Protein AF-A0A959V8U8-F1 (afdb_monomer)

Nearest PDB structures (foldseek):
  3ig4-assembly1_A  TM=9.422E-01  e=1.090E-16  Bacillus anthracis
  4pv4-assembly1_B  TM=8.782E-01  e=1.931E-17  Yersinia pestis
  2v3z-assembly1_A  TM=8.960E-01  e=4.882E-17  Escherichia coli
  2bwv-assembly1_A  TM=8.963E-01  e=1.681E-16  Escherichia coli
  2bh3-assembly1_A  TM=8.959E-01  e=6.157E-16  Escherichia coli

Sequence (231 aa):
KFSQEEARELSGIANVQWTSAYEATLKRLVPQAAMLYLNSNEHLRQSNEVETRTDRMNAAVRRQFPLHEVRRSAPIMHRVRSRKTAEEVEQMRRAIAITGKAFERVCRFLKPGVMEYAVEAEITHEFIRNGSRGHAYTPIIASGFSACVLHYIDNDQACKDGDVILMDFGCEYGGYASDMTRCLPVNGRFTDRQRAVYNAVLRVKNEATKLLRPGTMLADYHKEVGKLMES

Solvent-accessible surface area (backbone atoms only — not comparable to full-atom values): 13231 Å² total; per-residue (Å²): 132,80,53,61,64,56,46,27,71,76,70,69,45,87,87,65,77,62,77,88,48,47,66,65,47,46,69,64,49,52,84,77,46,87,58,44,72,46,71,61,93,81,58,93,85,68,79,78,92,62,85,47,74,56,52,54,50,53,52,51,51,46,71,75,45,70,87,54,52,76,46,73,36,42,69,56,50,52,58,56,68,68,60,71,54,75,69,55,49,50,39,31,50,49,11,41,52,42,38,48,54,18,50,58,49,42,70,73,68,61,38,55,73,41,41,26,48,58,52,49,48,53,35,49,50,38,23,46,78,70,70,27,85,29,65,57,54,88,51,27,38,18,44,44,75,45,50,77,43,92,85,40,64,79,30,77,51,66,28,43,72,83,22,45,29,37,34,38,47,21,21,22,21,98,90,27,60,24,80,46,75,53,76,46,36,28,64,76,61,70,50,75,69,54,44,52,53,50,49,55,52,50,49,40,54,56,56,47,57,73,60,74,47,95,89,61,50,70,72,58,52,52,54,54,45,53,55,50,72,77,107

Foldseek 3Di:
DDDQVRVCVVVVDPDDDDPVCVVVVCVVVVVVDQAEEAEDPPDPPDDDPDDDPSNVVVVVSCVVCVPHHYHYCVVVVCVVVVDDDPVRVVQQVLQVVLQVVLVVQLVVVFAFFDFQVVSVVSSQVSCVVSPFPGWPDQKAWAKAPRVVPPPHRPSGDTRHQQIKIWIWTTTQGPNDTDIDIDIAHSHRDHDPVRVVVVVLVVQLVVVLVVQPDPPRDPVVSVVVSVVSNVD

Structure (mmCIF, N/CA/C/O backbone):
data_AF-A0A959V8U8-F1
#
_entry.id   AF-A0A9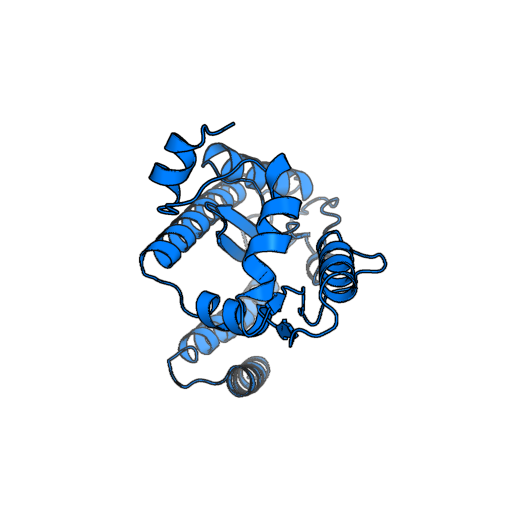59V8U8-F1
#
loop_
_atom_site.group_PDB
_atom_site.id
_atom_site.type_symbol
_atom_site.label_atom_id
_atom_site.label_alt_id
_atom_site.label_comp_id
_atom_site.label_asym_id
_atom_site.label_entity_id
_atom_site.label_seq_id
_atom_site.pdbx_PDB_ins_code
_atom_site.Cartn_x
_atom_site.Cartn_y
_atom_site.Cartn_z
_atom_site.occupancy
_atom_site.B_iso_or_equiv
_atom_site.auth_seq_id
_atom_site.auth_comp_id
_atom_site.auth_asym_id
_atom_site.auth_atom_id
_atom_site.pdbx_PDB_model_num
ATOM 1 N N . LYS A 1 1 ? 27.067 -1.157 -6.476 1.00 73.94 1 LYS A N 1
ATOM 2 C CA . LYS A 1 1 ? 26.578 -1.158 -7.879 1.00 73.94 1 LYS A CA 1
ATOM 3 C C . LYS A 1 1 ? 26.899 -2.526 -8.441 1.00 73.94 1 LYS A C 1
ATOM 5 O O . LYS A 1 1 ? 28.018 -2.951 -8.207 1.00 73.94 1 LYS A O 1
ATOM 10 N N . PHE A 1 2 ? 25.957 -3.170 -9.126 1.00 90.06 2 PHE A N 1
ATOM 11 C CA . PHE A 1 2 ? 26.227 -4.456 -9.764 1.00 90.06 2 PHE A CA 1
ATOM 12 C C . PHE A 1 2 ? 27.209 -4.303 -10.932 1.00 90.06 2 PHE A C 1
ATOM 14 O O . PHE A 1 2 ? 27.172 -3.291 -11.644 1.00 90.06 2 PHE A O 1
ATOM 21 N N . SER A 1 3 ? 28.059 -5.304 -11.132 1.00 95.62 3 SER A N 1
ATOM 22 C CA . SER A 1 3 ? 28.767 -5.537 -12.387 1.00 95.62 3 SER A CA 1
ATOM 23 C C . SER A 1 3 ? 27.781 -6.006 -13.471 1.00 95.62 3 SER A C 1
ATOM 25 O O . SER A 1 3 ? 26.630 -6.351 -13.192 1.00 95.62 3 SER A O 1
ATOM 27 N N . GLN A 1 4 ? 28.208 -6.013 -14.738 1.00 96.19 4 GLN A N 1
ATOM 28 C CA . GLN A 1 4 ? 27.368 -6.562 -15.810 1.00 96.19 4 GLN A CA 1
ATOM 29 C C . GLN A 1 4 ? 27.119 -8.063 -15.629 1.00 96.19 4 GLN A C 1
ATOM 31 O O . GLN A 1 4 ? 26.047 -8.536 -15.984 1.00 96.19 4 GLN A O 1
ATOM 36 N N . GLU A 1 5 ? 28.093 -8.799 -15.094 1.00 96.69 5 GLU A N 1
ATOM 37 C CA . GLU A 1 5 ? 27.984 -10.236 -14.843 1.00 96.69 5 GLU A CA 1
ATOM 38 C C . GLU A 1 5 ? 26.983 -10.527 -13.723 1.00 96.69 5 GLU A C 1
ATOM 40 O O . GLU A 1 5 ? 26.022 -11.255 -13.954 1.00 96.69 5 GLU A O 1
ATOM 45 N N . GLU A 1 6 ? 27.108 -9.836 -12.586 1.00 97.25 6 GLU A N 1
ATOM 46 C CA . GLU A 1 6 ? 26.164 -9.944 -11.466 1.00 97.25 6 GLU A CA 1
ATOM 47 C C . GLU A 1 6 ? 24.732 -9.597 -11.904 1.00 97.25 6 GLU A C 1
ATOM 49 O O . GLU A 1 6 ? 23.770 -10.261 -11.527 1.00 97.25 6 GLU A O 1
ATOM 54 N N . ALA A 1 7 ? 24.571 -8.566 -12.742 1.00 96.31 7 ALA A N 1
ATOM 55 C CA . ALA A 1 7 ? 23.265 -8.188 -13.268 1.00 96.31 7 ALA A CA 1
ATOM 56 C C . ALA A 1 7 ? 22.669 -9.255 -14.204 1.00 96.31 7 ALA A C 1
ATOM 58 O O . ALA A 1 7 ? 21.456 -9.473 -14.163 1.00 96.31 7 ALA A O 1
ATOM 59 N N . ARG A 1 8 ? 23.484 -9.918 -15.041 1.00 96.81 8 ARG A N 1
ATOM 60 C CA . ARG A 1 8 ? 23.027 -11.028 -15.900 1.00 96.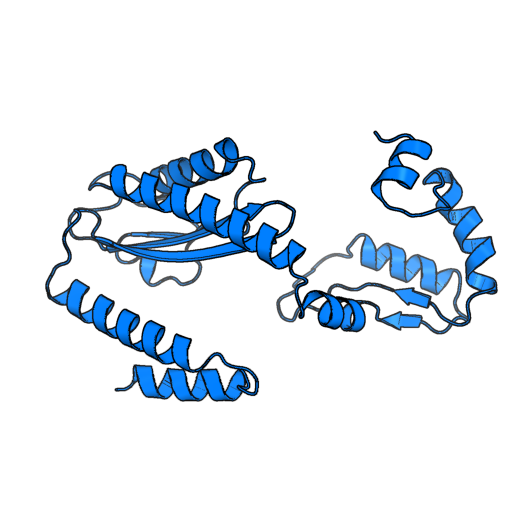81 8 ARG A CA 1
ATOM 61 C C . ARG A 1 8 ? 22.585 -12.217 -15.058 1.00 96.81 8 ARG A C 1
ATOM 63 O O . ARG A 1 8 ? 21.494 -12.729 -15.287 1.00 96.81 8 ARG A O 1
ATOM 70 N N . GLU A 1 9 ? 23.405 -12.611 -14.088 1.00 97.19 9 GLU A N 1
ATOM 71 C CA . GLU A 1 9 ? 23.129 -13.743 -13.201 1.00 97.19 9 GLU A CA 1
ATOM 72 C C . GLU A 1 9 ? 21.844 -13.517 -12.396 1.00 97.19 9 GLU A C 1
ATOM 74 O O . GLU A 1 9 ? 20.953 -14.363 -12.402 1.00 97.19 9 GLU A O 1
ATOM 79 N N . LEU A 1 10 ? 21.695 -12.339 -11.782 1.00 96.19 10 LEU A N 1
ATOM 80 C CA . LEU A 1 10 ? 20.548 -12.033 -10.928 1.00 96.19 10 LEU A CA 1
ATOM 81 C C . LEU A 1 10 ? 19.232 -11.876 -11.705 1.00 96.19 10 LEU A C 1
ATOM 83 O O . LEU A 1 10 ? 18.175 -12.264 -11.213 1.00 96.19 10 LEU A O 1
ATOM 87 N N . SER A 1 11 ? 19.267 -11.250 -12.886 1.00 96.31 11 SER A N 1
ATOM 88 C CA . SER A 1 11 ? 18.047 -10.929 -13.647 1.00 96.31 11 SER A CA 1
ATOM 89 C C . SER A 1 11 ? 17.654 -11.983 -14.681 1.00 96.31 11 SER A C 1
ATOM 91 O O . SER A 1 11 ? 16.524 -11.959 -15.168 1.00 96.31 11 SER A O 1
ATOM 93 N N . GLY A 1 12 ? 18.587 -12.851 -15.081 1.00 97.31 12 GLY A N 1
ATOM 94 C CA . GLY A 1 12 ? 18.432 -13.742 -16.232 1.00 97.31 12 GLY A CA 1
ATOM 95 C C . GLY A 1 12 ? 18.467 -13.033 -17.595 1.00 97.31 12 GLY A C 1
ATOM 96 O O . GLY A 1 12 ? 18.245 -13.669 -18.625 1.00 97.31 12 GLY A O 1
ATOM 97 N N . ILE A 1 13 ? 18.736 -11.721 -17.649 1.00 97.38 13 ILE A N 1
ATOM 98 C CA . ILE A 1 13 ? 18.815 -10.957 -18.902 1.00 97.38 13 ILE A CA 1
ATOM 99 C C . ILE A 1 13 ? 20.196 -11.161 -19.532 1.00 97.38 13 ILE A C 1
ATOM 101 O O . ILE A 1 13 ? 21.199 -10.730 -18.977 1.00 97.38 13 ILE A O 1
ATOM 105 N N . ALA A 1 14 ? 20.260 -11.741 -20.734 1.00 96.31 14 ALA A N 1
ATOM 106 C CA . ALA A 1 14 ? 21.532 -12.045 -21.403 1.00 96.31 14 ALA A CA 1
ATOM 107 C C . ALA A 1 14 ? 22.339 -10.793 -21.811 1.00 96.31 14 ALA A C 1
ATOM 109 O O . ALA A 1 14 ? 23.560 -10.728 -21.643 1.00 96.31 14 ALA A O 1
ATOM 110 N N . ASN A 1 15 ? 21.666 -9.774 -22.354 1.00 94.94 15 ASN A N 1
ATOM 111 C CA . ASN A 1 15 ? 22.314 -8.568 -22.870 1.00 94.94 15 ASN A CA 1
ATOM 112 C C . ASN A 1 15 ? 22.196 -7.400 -21.881 1.00 94.94 15 ASN A C 1
ATOM 114 O O . ASN A 1 15 ? 21.229 -6.642 -21.914 1.00 94.94 15 ASN A O 1
ATOM 118 N N . VAL A 1 16 ? 23.206 -7.249 -21.022 1.00 96.19 16 VAL A N 1
ATOM 119 C CA . VAL A 1 16 ? 23.342 -6.126 -20.084 1.00 96.19 16 VAL A CA 1
ATOM 120 C C . VAL A 1 16 ? 24.408 -5.158 -20.592 1.00 96.19 16 VAL A C 1
ATOM 122 O O . VAL A 1 16 ? 25.547 -5.558 -20.836 1.00 96.19 16 VAL A O 1
ATOM 125 N N . GLN A 1 17 ? 24.040 -3.882 -20.728 1.00 95.19 17 GLN A N 1
ATOM 126 C CA . GLN A 1 17 ? 24.908 -2.795 -21.189 1.00 95.19 17 GLN A CA 1
ATOM 127 C C . GLN A 1 17 ? 24.847 -1.603 -20.231 1.00 95.19 17 GLN A C 1
ATOM 129 O O . GLN A 1 17 ? 23.893 -1.441 -19.471 1.00 95.19 17 GLN A O 1
ATOM 134 N N . TRP A 1 18 ? 25.870 -0.751 -20.276 1.00 95.69 18 TRP A N 1
ATOM 135 C CA . TRP A 1 18 ? 25.892 0.484 -19.494 1.00 95.69 18 TRP A CA 1
ATOM 136 C C . TRP A 1 18 ? 24.872 1.498 -20.014 1.00 95.69 18 TRP A C 1
ATOM 138 O O . TRP A 1 18 ? 24.599 1.572 -21.211 1.00 95.69 18 TRP A O 1
ATOM 148 N N . THR A 1 19 ? 24.355 2.343 -19.120 1.00 94.31 19 THR A N 1
ATOM 149 C CA . THR A 1 19 ? 23.375 3.384 -19.471 1.00 94.31 19 THR A CA 1
ATOM 150 C C . THR A 1 19 ? 23.919 4.415 -20.461 1.00 94.31 19 THR A C 1
ATOM 152 O O . THR A 1 19 ? 23.141 4.992 -21.213 1.00 94.31 19 THR A O 1
ATOM 155 N N . SER A 1 20 ? 25.240 4.605 -20.535 1.00 96.50 20 SER A N 1
ATOM 156 C CA . SER A 1 20 ? 25.890 5.438 -21.557 1.00 96.50 20 SER A CA 1
ATOM 157 C C . SER A 1 20 ? 25.663 4.930 -22.987 1.00 96.50 20 SER A C 1
ATOM 159 O O . SER A 1 20 ? 25.675 5.723 -23.924 1.00 96.50 20 SER A O 1
ATOM 161 N N . ALA A 1 21 ? 25.401 3.631 -23.168 1.00 96.12 21 ALA A N 1
ATOM 162 C CA . ALA A 1 21 ? 25.113 3.025 -24.467 1.00 96.12 21 ALA A CA 1
ATOM 163 C C . ALA A 1 21 ? 23.621 3.078 -24.851 1.00 96.12 21 ALA A C 1
ATOM 165 O O . ALA A 1 21 ? 23.255 2.580 -25.920 1.00 96.12 21 ALA A O 1
ATOM 166 N N . TYR A 1 22 ? 22.756 3.652 -24.002 1.00 94.06 22 TYR A N 1
ATOM 167 C CA . TYR A 1 22 ? 21.299 3.644 -24.179 1.00 94.06 22 TYR A CA 1
ATOM 168 C C . TYR A 1 22 ? 20.868 4.207 -25.541 1.00 94.06 22 TYR A C 1
ATOM 170 O O . TYR A 1 22 ? 20.212 3.509 -26.310 1.00 94.06 22 TYR A O 1
ATOM 178 N N . GLU A 1 23 ? 21.309 5.421 -25.880 1.00 94.44 23 GLU A N 1
ATOM 179 C CA . GLU A 1 23 ? 20.936 6.104 -27.128 1.00 94.44 23 GLU A CA 1
ATOM 180 C C . GLU A 1 23 ? 21.403 5.352 -28.381 1.00 94.44 23 GLU A C 1
ATOM 182 O O . GLU A 1 23 ? 20.640 5.157 -29.329 1.00 94.44 23 GLU A O 1
ATOM 187 N N . ALA A 1 24 ? 22.659 4.892 -28.386 1.00 95.81 24 ALA A N 1
ATOM 188 C CA . ALA A 1 24 ? 23.221 4.135 -29.504 1.00 95.81 24 ALA A CA 1
ATOM 189 C C . ALA A 1 24 ? 22.493 2.796 -29.697 1.00 95.81 24 ALA A C 1
ATOM 191 O O . ALA A 1 24 ? 22.206 2.387 -30.823 1.00 95.81 24 ALA A O 1
ATOM 192 N N . THR A 1 25 ? 22.142 2.133 -28.593 1.00 95.38 25 THR A N 1
ATOM 193 C CA . THR A 1 25 ? 21.386 0.880 -28.616 1.00 95.38 25 THR A CA 1
ATOM 194 C C . THR A 1 25 ? 19.970 1.090 -29.131 1.00 95.38 25 THR A C 1
ATOM 196 O O . THR A 1 25 ? 19.529 0.338 -29.997 1.00 95.38 25 THR A O 1
ATOM 199 N N . LEU A 1 26 ? 19.275 2.129 -28.662 1.00 94.31 26 LEU A N 1
ATOM 200 C CA . LEU A 1 26 ? 17.915 2.432 -29.093 1.00 94.31 26 LEU A CA 1
ATOM 201 C C . LEU A 1 26 ? 17.865 2.732 -30.600 1.00 94.31 26 LEU A C 1
ATOM 203 O O . LEU A 1 26 ? 17.070 2.125 -31.312 1.00 94.31 26 LEU A O 1
ATOM 207 N N . LYS A 1 27 ? 18.782 3.568 -31.113 1.00 95.25 27 LYS A N 1
ATOM 208 C CA . LYS A 1 27 ? 18.905 3.868 -32.555 1.00 95.25 27 LYS A CA 1
ATOM 209 C C . LYS A 1 27 ? 19.173 2.633 -33.414 1.00 95.25 27 LYS A C 1
ATOM 211 O O . LYS A 1 27 ? 18.733 2.589 -34.557 1.00 95.25 27 LYS A O 1
ATOM 216 N N . ARG A 1 28 ? 19.887 1.641 -32.878 1.00 95.31 28 ARG A N 1
ATOM 217 C CA . ARG A 1 28 ? 20.171 0.382 -33.575 1.00 95.31 28 ARG A CA 1
ATOM 218 C C . ARG A 1 28 ? 18.979 -0.574 -33.559 1.00 95.31 28 ARG A C 1
ATOM 220 O O . ARG A 1 28 ? 18.738 -1.238 -34.561 1.00 95.31 28 ARG A O 1
ATOM 227 N N . LEU A 1 29 ? 18.274 -0.686 -32.433 1.00 95.31 29 LEU A N 1
ATOM 228 C CA . LEU A 1 29 ? 17.220 -1.688 -32.241 1.00 95.31 29 LEU A CA 1
ATOM 229 C C . LEU A 1 29 ? 15.849 -1.233 -32.743 1.00 95.31 29 LEU A C 1
ATOM 231 O O . LEU A 1 29 ? 15.143 -2.036 -33.343 1.00 95.31 29 LEU A O 1
ATOM 235 N N . VAL A 1 30 ? 15.471 0.029 -32.519 1.00 96.44 30 VAL A N 1
ATOM 236 C CA . VAL A 1 30 ? 14.122 0.516 -32.847 1.00 96.44 30 VAL A CA 1
ATOM 237 C C . VAL A 1 30 ? 13.765 0.336 -34.325 1.00 96.44 30 VAL A C 1
ATOM 239 O O . VAL A 1 30 ? 12.697 -0.213 -34.559 1.00 96.44 30 VAL A O 1
ATOM 242 N N . PRO A 1 31 ? 14.628 0.654 -35.315 1.00 95.69 31 PRO A N 1
ATOM 243 C CA . PRO A 1 31 ? 14.292 0.460 -36.731 1.00 95.69 31 PRO A CA 1
ATOM 244 C C . PRO A 1 31 ? 13.996 -0.992 -37.138 1.00 95.69 31 PRO A C 1
ATOM 246 O O . PRO A 1 31 ? 13.453 -1.226 -38.212 1.00 95.69 31 PRO A O 1
ATOM 249 N N . GLN A 1 32 ? 14.388 -1.967 -36.313 1.00 95.81 32 GLN A N 1
ATOM 250 C CA . GLN A 1 32 ? 14.131 -3.393 -36.536 1.00 95.81 32 GLN A CA 1
ATOM 251 C C . GLN A 1 32 ? 12.835 -3.862 -35.854 1.00 95.81 32 GLN A C 1
ATOM 253 O O . GLN A 1 32 ? 12.402 -4.994 -36.061 1.00 95.81 32 GLN A O 1
ATOM 258 N N . ALA A 1 33 ? 12.225 -3.025 -35.012 1.00 96.31 33 ALA A N 1
ATOM 259 C CA . ALA A 1 33 ? 11.004 -3.338 -34.290 1.00 96.31 33 ALA A CA 1
ATOM 260 C C . ALA A 1 33 ? 9.774 -2.895 -35.091 1.00 96.31 33 ALA A C 1
ATOM 262 O O . ALA A 1 33 ? 9.706 -1.774 -35.581 1.00 96.31 33 ALA A O 1
ATOM 263 N N . ALA A 1 34 ? 8.750 -3.747 -35.158 1.00 96.00 34 ALA A N 1
ATOM 264 C CA . ALA A 1 34 ? 7.494 -3.397 -35.826 1.00 96.00 34 ALA A CA 1
ATOM 265 C C . ALA A 1 34 ? 6.701 -2.301 -35.085 1.00 96.00 34 ALA A C 1
ATOM 267 O O . ALA A 1 34 ? 5.966 -1.535 -35.700 1.00 96.00 3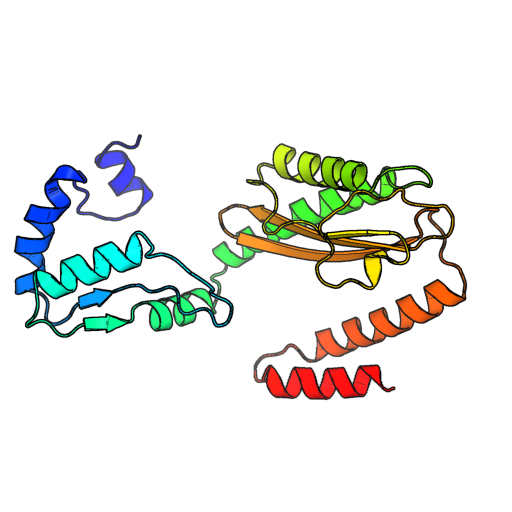4 ALA A O 1
ATOM 268 N N . MET A 1 35 ? 6.822 -2.243 -33.756 1.00 96.88 35 MET A N 1
ATOM 269 C CA . MET A 1 35 ? 6.097 -1.303 -32.898 1.00 96.88 35 MET A CA 1
ATOM 270 C C . MET A 1 35 ? 6.821 -1.092 -31.569 1.00 96.88 35 MET A C 1
ATOM 272 O O . MET A 1 35 ? 7.627 -1.923 -31.143 1.00 96.88 35 MET A O 1
ATOM 276 N N . LEU A 1 36 ? 6.488 0.002 -30.889 1.00 97.31 36 LEU A N 1
ATOM 277 C CA . LEU A 1 36 ? 7.047 0.379 -29.594 1.00 97.31 36 LEU A CA 1
ATOM 278 C C . LEU A 1 36 ? 5.979 0.314 -28.507 1.00 97.31 36 LEU A C 1
ATOM 280 O O . LEU A 1 36 ? 4.890 0.856 -28.667 1.00 97.31 36 LEU A O 1
ATOM 284 N N . TYR A 1 37 ? 6.306 -0.292 -27.369 1.00 97.19 37 TYR A N 1
ATOM 285 C CA . TYR A 1 37 ? 5.447 -0.292 -26.188 1.00 97.19 37 TYR A CA 1
ATOM 286 C C . TYR A 1 37 ? 5.995 0.682 -25.152 1.00 97.19 37 TYR A C 1
ATOM 288 O O . TYR A 1 37 ? 7.061 0.454 -24.583 1.00 97.19 37 TYR A O 1
ATOM 296 N N . LEU A 1 38 ? 5.260 1.763 -24.900 1.00 96.56 38 LEU A N 1
ATOM 297 C CA . LEU A 1 38 ? 5.634 2.779 -23.921 1.00 96.56 38 LEU A CA 1
ATOM 298 C C . LEU A 1 38 ? 4.755 2.674 -22.675 1.00 96.56 38 LEU A C 1
ATOM 300 O O . LEU A 1 38 ? 3.556 2.392 -22.761 1.00 96.56 38 LEU A O 1
ATOM 304 N N . ASN A 1 39 ? 5.376 2.881 -21.515 1.00 94.62 39 ASN A N 1
ATOM 305 C CA . ASN A 1 39 ? 4.686 2.867 -20.232 1.00 94.62 39 ASN A CA 1
ATOM 306 C C . ASN A 1 39 ? 4.112 4.244 -19.908 1.00 94.62 39 ASN A C 1
ATOM 308 O O . ASN A 1 39 ? 4.726 5.265 -20.205 1.00 94.62 39 ASN A O 1
ATOM 312 N N . SER A 1 40 ? 2.982 4.253 -19.222 1.00 90.62 40 SER A N 1
ATOM 313 C CA . SER A 1 40 ? 2.323 5.436 -18.675 1.00 90.62 40 SER A CA 1
ATOM 314 C C . SER A 1 40 ? 1.725 5.048 -17.331 1.00 90.62 40 SER A C 1
ATOM 316 O O . SER A 1 40 ? 1.302 3.907 -17.144 1.00 90.62 40 SER A O 1
ATOM 318 N N . ASN A 1 41 ? 1.700 5.980 -16.380 1.00 88.81 41 ASN A N 1
ATOM 319 C CA . ASN A 1 41 ? 0.793 5.820 -15.254 1.00 88.81 41 ASN A CA 1
ATOM 320 C C . ASN A 1 41 ? -0.616 6.144 -15.780 1.00 88.81 41 ASN A C 1
ATOM 322 O O . ASN A 1 41 ? -0.814 7.146 -16.463 1.00 88.81 41 ASN A O 1
ATOM 326 N N . GLU A 1 42 ? -1.549 5.220 -15.578 1.00 89.50 42 GLU A N 1
ATOM 327 C CA . GLU A 1 42 ? -2.926 5.294 -16.091 1.00 89.50 42 GLU A CA 1
ATOM 328 C C . GLU A 1 42 ? -3.933 5.060 -14.960 1.00 89.50 42 GLU A C 1
ATOM 330 O O . GLU A 1 42 ? -5.069 4.638 -15.179 1.00 89.50 42 GLU A O 1
ATOM 335 N N . HIS A 1 43 ? -3.492 5.269 -13.719 1.00 88.00 43 HIS A N 1
ATOM 336 C CA . HIS A 1 43 ? -4.331 5.103 -12.548 1.00 88.00 43 HIS A CA 1
ATOM 337 C C . HIS A 1 43 ? -5.357 6.242 -12.461 1.00 88.00 43 HIS A C 1
ATOM 339 O O . HIS A 1 43 ? -5.004 7.410 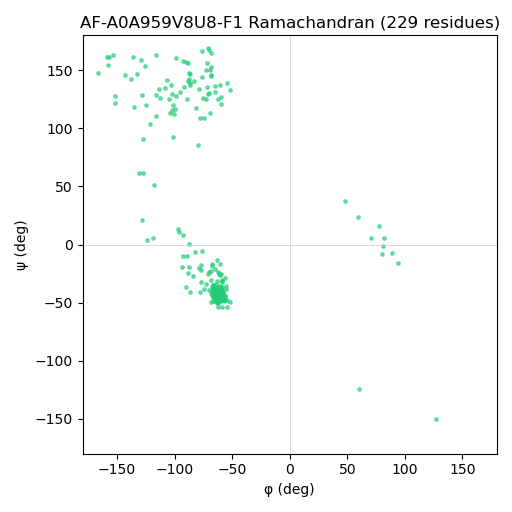-12.586 1.00 88.00 43 HIS A O 1
ATOM 345 N N . LEU A 1 44 ? -6.623 5.920 -12.170 1.00 86.56 44 LEU A N 1
ATOM 346 C CA . LEU A 1 44 ? -7.732 6.893 -12.156 1.00 86.56 44 LEU A CA 1
ATOM 347 C C . LEU A 1 44 ? -7.539 8.051 -11.164 1.00 86.56 44 LEU A C 1
ATOM 349 O O . LEU A 1 44 ? -8.108 9.119 -11.346 1.00 86.56 44 LEU A O 1
ATOM 353 N N . ARG A 1 45 ? -6.758 7.828 -10.102 1.00 85.75 45 ARG A N 1
ATOM 354 C CA . ARG A 1 45 ? -6.442 8.833 -9.069 1.00 85.75 45 ARG A CA 1
ATOM 355 C C . ARG A 1 45 ? -5.109 9.552 -9.291 1.00 85.75 45 ARG A C 1
ATOM 357 O O . ARG A 1 45 ? -4.605 10.188 -8.376 1.00 85.75 45 ARG A O 1
ATOM 364 N N . GLN A 1 46 ? -4.479 9.384 -10.447 1.00 83.81 46 GLN A N 1
ATOM 365 C CA . GLN A 1 46 ? -3.241 10.094 -10.743 1.00 83.81 46 GLN A CA 1
ATOM 366 C C . GLN A 1 46 ? -3.519 11.585 -10.960 1.00 83.81 46 GLN A C 1
ATOM 368 O O . GLN A 1 46 ? -4.352 11.948 -11.785 1.00 83.81 46 GLN A O 1
ATOM 373 N N . SER A 1 47 ? -2.747 12.436 -10.288 1.00 83.94 47 SER A N 1
ATOM 374 C CA . SER A 1 47 ? -2.813 13.897 -10.392 1.00 83.94 47 SER A CA 1
ATOM 375 C C . SER A 1 47 ? -1.411 14.481 -10.602 1.00 83.94 47 SER A C 1
ATOM 377 O O . SER A 1 47 ? -0.886 15.206 -9.761 1.00 83.94 47 SER A O 1
ATOM 379 N N . ASN A 1 48 ? -0.754 14.106 -11.703 1.00 84.00 48 ASN A N 1
ATOM 380 C CA . ASN A 1 48 ? 0.558 14.667 -12.028 1.00 84.00 48 ASN A CA 1
ATOM 381 C C . ASN A 1 48 ? 0.369 16.066 -12.625 1.00 84.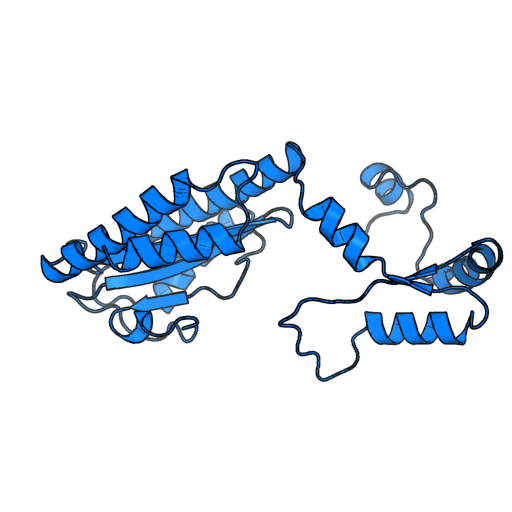00 48 ASN A C 1
ATOM 383 O O . ASN A 1 48 ? -0.085 16.188 -13.759 1.00 84.00 48 ASN A O 1
ATOM 387 N N . GLU A 1 49 ? 0.731 17.104 -11.876 1.00 88.06 49 GLU A N 1
ATOM 388 C CA . GLU A 1 49 ? 0.687 18.498 -12.347 1.00 88.06 49 GLU A CA 1
ATOM 389 C C . GLU A 1 49 ? 1.877 18.858 -13.249 1.00 88.06 49 GLU A C 1
ATOM 391 O O . GLU A 1 49 ? 1.817 19.807 -14.027 1.00 88.06 49 GLU A O 1
ATOM 396 N N . VAL A 1 50 ? 2.963 18.085 -13.161 1.00 92.75 50 VAL A N 1
ATOM 397 C CA . VAL A 1 50 ? 4.202 18.293 -13.916 1.00 92.75 50 VAL A CA 1
ATOM 398 C C . VAL A 1 50 ? 4.591 17.036 -14.685 1.00 92.75 50 VAL A C 1
ATOM 400 O O . VAL A 1 50 ? 4.273 15.915 -14.278 1.00 92.75 50 VAL A O 1
ATOM 403 N N . GLU A 1 51 ? 5.330 17.212 -15.782 1.00 92.69 51 GLU A N 1
ATOM 404 C CA . GLU A 1 51 ? 5.838 16.083 -16.561 1.00 92.69 51 GLU A CA 1
ATOM 405 C C . GLU A 1 51 ? 6.744 15.182 -15.713 1.00 92.69 51 GLU A C 1
ATOM 407 O O . GLU A 1 51 ? 7.755 15.607 -15.135 1.00 92.69 51 GLU A O 1
ATOM 412 N N . THR A 1 52 ? 6.438 13.889 -15.704 1.00 93.88 52 THR A N 1
ATOM 413 C CA . THR A 1 52 ? 7.301 12.886 -15.088 1.00 93.88 52 THR A CA 1
ATOM 414 C C . THR A 1 52 ? 8.509 12.587 -15.977 1.00 93.88 52 THR A C 1
ATOM 416 O O . THR A 1 52 ? 8.562 12.907 -17.168 1.00 93.88 52 THR A O 1
ATOM 419 N N . ARG A 1 53 ? 9.509 11.897 -15.415 1.00 93.88 53 ARG A N 1
ATOM 420 C CA . ARG A 1 53 ? 10.617 11.345 -16.213 1.00 93.88 53 ARG A CA 1
ATOM 421 C C . ARG A 1 53 ? 10.106 10.445 -17.346 1.00 93.88 53 ARG A C 1
ATOM 423 O O . ARG A 1 53 ? 10.681 10.465 -18.431 1.00 93.88 53 ARG A O 1
ATOM 430 N N . THR A 1 54 ? 9.058 9.663 -17.089 1.00 94.56 54 THR A N 1
ATOM 431 C CA . THR A 1 54 ? 8.454 8.766 -18.080 1.00 94.56 54 THR A CA 1
ATOM 432 C C . THR A 1 54 ? 7.794 9.553 -19.206 1.00 94.56 54 THR A C 1
ATOM 434 O O . THR A 1 54 ? 7.983 9.196 -20.364 1.00 94.56 54 THR A O 1
ATOM 437 N N . ASP A 1 55 ? 7.112 10.657 -18.895 1.00 94.50 55 ASP A N 1
ATOM 438 C CA . ASP A 1 55 ? 6.477 11.510 -19.908 1.00 94.50 55 ASP A CA 1
ATOM 439 C C . ASP A 1 55 ? 7.523 12.116 -20.848 1.00 94.50 55 ASP A C 1
ATOM 441 O O . ASP A 1 55 ? 7.428 11.960 -22.067 1.00 94.50 55 ASP A O 1
ATOM 445 N N . ARG A 1 56 ? 8.601 12.682 -20.286 1.00 95.75 56 ARG A N 1
ATOM 446 C CA . ARG A 1 56 ? 9.725 13.213 -21.076 1.00 95.75 56 ARG A CA 1
ATOM 447 C C . ARG A 1 56 ? 10.398 12.144 -21.934 1.00 95.75 56 ARG A C 1
ATOM 449 O O . ARG A 1 56 ? 10.720 12.397 -23.093 1.00 95.75 56 ARG A O 1
ATOM 456 N N . MET A 1 57 ? 10.602 10.946 -21.383 1.00 94.88 57 MET A N 1
ATOM 457 C CA . MET A 1 57 ? 11.174 9.818 -22.123 1.00 94.88 57 MET A CA 1
ATOM 458 C C . MET A 1 57 ? 10.260 9.397 -23.279 1.00 94.88 57 MET A C 1
ATOM 460 O O . MET A 1 57 ? 10.728 9.233 -24.403 1.00 94.88 57 MET A O 1
ATOM 464 N N . ASN A 1 58 ? 8.955 9.281 -23.035 1.00 96.06 58 ASN A N 1
ATOM 465 C CA . ASN A 1 58 ? 7.981 8.926 -24.062 1.00 96.06 58 ASN A CA 1
ATOM 466 C C . ASN A 1 58 ? 7.931 9.972 -25.182 1.00 96.06 58 ASN A C 1
ATOM 468 O O . ASN A 1 58 ? 7.902 9.608 -26.359 1.00 96.06 58 ASN A O 1
ATOM 472 N N . ALA A 1 59 ? 7.959 11.262 -24.833 1.00 96.12 59 ALA A N 1
ATOM 473 C CA . ALA A 1 59 ? 8.012 12.355 -25.798 1.00 96.12 59 ALA A CA 1
ATOM 474 C C . ALA A 1 59 ? 9.297 12.310 -26.643 1.00 96.12 59 ALA A C 1
ATOM 476 O O . ALA A 1 59 ? 9.238 12.439 -27.867 1.00 96.12 59 ALA A O 1
ATOM 477 N N . ALA A 1 60 ? 10.450 12.058 -26.014 1.00 95.69 60 ALA A N 1
ATOM 478 C CA . ALA A 1 60 ? 11.728 11.926 -26.709 1.00 95.69 60 ALA A CA 1
ATOM 479 C C . ALA A 1 60 ? 11.727 10.758 -27.710 1.00 95.69 60 ALA A C 1
ATOM 481 O O . ALA A 1 60 ? 12.093 10.957 -28.868 1.00 95.69 60 ALA A O 1
ATOM 482 N N . VAL A 1 61 ? 11.242 9.579 -27.300 1.00 96.06 61 VAL A N 1
ATOM 483 C CA . VAL A 1 61 ? 11.141 8.396 -28.172 1.00 96.06 61 VAL A CA 1
ATOM 484 C C . VAL A 1 61 ? 10.214 8.664 -29.359 1.00 96.06 61 VAL A C 1
ATOM 486 O O . VAL A 1 61 ? 10.584 8.384 -30.497 1.00 96.06 61 VAL A O 1
ATOM 489 N N . ARG A 1 62 ? 9.039 9.267 -29.128 1.00 96.06 62 ARG A N 1
ATOM 490 C CA . ARG A 1 62 ? 8.093 9.625 -30.203 1.00 96.06 62 ARG A CA 1
ATOM 491 C C . ARG A 1 62 ? 8.691 10.620 -31.195 1.00 96.06 62 ARG A C 1
ATOM 493 O O . ARG A 1 62 ? 8.500 10.466 -32.395 1.00 96.06 62 ARG A O 1
ATOM 500 N N . ARG A 1 63 ? 9.434 11.617 -30.707 1.00 96.69 63 ARG A N 1
ATOM 501 C CA . ARG A 1 63 ? 10.116 12.600 -31.560 1.00 96.69 63 ARG A CA 1
ATOM 502 C C . ARG A 1 63 ? 11.235 11.967 -32.387 1.00 96.69 63 ARG A C 1
ATOM 504 O O . ARG A 1 63 ? 11.443 12.363 -33.526 1.00 96.69 63 ARG A O 1
ATOM 511 N N . GLN A 1 64 ? 11.964 11.014 -31.812 1.00 95.94 64 GLN A N 1
ATOM 512 C CA . GLN A 1 64 ? 13.090 10.352 -32.470 1.00 95.94 64 GLN A CA 1
ATOM 513 C C . GLN A 1 64 ? 12.647 9.302 -33.497 1.00 95.94 64 GLN A C 1
ATOM 515 O O . GLN A 1 64 ? 13.325 9.118 -34.506 1.00 95.94 64 GLN A O 1
ATOM 520 N N . PHE A 1 65 ? 11.512 8.638 -33.265 1.00 96.38 65 PHE A N 1
ATOM 521 C CA . PHE A 1 65 ? 10.993 7.567 -34.119 1.00 96.38 65 PHE A CA 1
ATOM 522 C C . PHE A 1 65 ? 9.533 7.824 -34.532 1.00 96.38 65 PHE A C 1
ATOM 524 O O . PHE A 1 65 ? 8.655 7.015 -34.228 1.00 96.38 65 PHE A O 1
ATOM 531 N N . PRO A 1 66 ? 9.249 8.929 -35.247 1.00 96.12 66 PRO A N 1
ATOM 532 C CA . PRO A 1 66 ? 7.880 9.395 -35.490 1.00 96.12 66 PRO A CA 1
ATOM 533 C C . PRO A 1 66 ? 7.053 8.469 -36.393 1.00 96.12 66 PRO A C 1
ATOM 535 O O . PRO A 1 66 ? 5.831 8.555 -36.391 1.00 96.12 66 PRO A O 1
ATOM 538 N N . LEU A 1 67 ? 7.706 7.590 -37.162 1.00 96.00 67 LEU A N 1
ATOM 539 C CA . LEU A 1 67 ? 7.047 6.667 -38.094 1.00 96.00 67 LEU A CA 1
ATOM 540 C C . LEU A 1 67 ? 6.663 5.317 -37.466 1.00 96.00 67 LEU A C 1
ATOM 542 O O . LEU A 1 67 ? 5.980 4.531 -38.115 1.00 96.00 67 LEU A O 1
ATOM 546 N N . HIS A 1 68 ? 7.110 5.015 -36.242 1.00 97.00 68 HIS A N 1
ATOM 547 C CA . HIS A 1 68 ? 6.788 3.740 -35.596 1.00 97.00 68 HIS A CA 1
ATOM 548 C C . HIS A 1 68 ? 5.420 3.798 -34.916 1.00 97.00 68 HIS A C 1
ATOM 550 O O . HIS A 1 68 ? 5.076 4.781 -34.257 1.00 97.00 68 HIS A O 1
ATOM 556 N N . GLU A 1 69 ? 4.664 2.703 -35.003 1.00 97.12 69 GLU A N 1
ATOM 557 C CA . GLU A 1 69 ? 3.450 2.542 -34.208 1.00 97.12 69 GLU A CA 1
ATOM 558 C C . GLU A 1 69 ? 3.813 2.470 -32.716 1.00 97.12 69 GLU A C 1
ATOM 560 O O . GLU A 1 69 ? 4.690 1.704 -32.308 1.00 97.12 69 GLU A O 1
ATOM 565 N N . VAL A 1 70 ? 3.115 3.250 -31.886 1.00 97.00 70 VAL A N 1
ATOM 566 C CA . VAL A 1 70 ? 3.299 3.253 -30.430 1.00 97.00 70 VAL A CA 1
ATOM 567 C C . VAL A 1 70 ? 2.058 2.701 -29.738 1.00 97.00 70 VAL A C 1
ATOM 569 O O . VAL A 1 70 ? 0.956 3.221 -29.904 1.00 97.00 70 VAL A O 1
ATOM 572 N N . ARG A 1 71 ? 2.258 1.694 -28.887 1.00 96.88 71 ARG A N 1
ATOM 573 C CA . ARG A 1 71 ? 1.238 1.039 -28.064 1.00 96.88 71 ARG A CA 1
ATOM 574 C C . ARG A 1 71 ? 1.505 1.232 -26.572 1.00 96.88 71 ARG A C 1
ATOM 576 O O . ARG A 1 71 ? 2.605 1.588 -26.150 1.00 96.88 71 ARG A O 1
ATOM 583 N N . ARG A 1 72 ? 0.474 0.987 -25.764 1.00 96.19 72 ARG A N 1
ATOM 584 C CA . ARG A 1 72 ? 0.501 1.130 -24.299 1.00 96.19 72 ARG A CA 1
ATOM 585 C C . ARG A 1 72 ? 0.944 -0.173 -23.645 1.00 96.19 72 ARG A C 1
ATOM 587 O O . ARG A 1 72 ? 0.321 -1.210 -23.872 1.00 96.19 72 ARG A O 1
ATOM 594 N N . SER A 1 73 ? 1.979 -0.130 -22.809 1.00 96.50 73 SER A N 1
ATOM 595 C CA . SER A 1 73 ? 2.390 -1.301 -22.018 1.00 96.50 73 SER A CA 1
ATOM 596 C C . SER A 1 73 ? 1.594 -1.458 -20.719 1.00 96.50 73 SER A C 1
ATOM 598 O O . SER A 1 73 ? 1.413 -2.584 -20.255 1.00 96.50 73 SER A O 1
ATOM 600 N N . ALA A 1 74 ? 1.063 -0.370 -20.152 1.00 95.00 74 ALA A N 1
ATOM 601 C CA . ALA A 1 74 ? 0.385 -0.390 -18.855 1.00 95.00 74 ALA A CA 1
ATOM 602 C C . ALA A 1 74 ? -0.796 -1.385 -18.769 1.00 95.00 74 ALA A C 1
ATOM 604 O O . ALA A 1 74 ? -0.815 -2.165 -17.815 1.00 95.00 74 ALA A O 1
ATOM 605 N N . PRO A 1 75 ? -1.712 -1.500 -19.757 1.00 94.88 75 PRO A N 1
ATOM 606 C CA . PRO A 1 75 ? -2.785 -2.501 -19.706 1.00 94.88 75 PRO A CA 1
ATOM 607 C C . PRO A 1 75 ? -2.274 -3.949 -19.661 1.00 94.88 75 PRO A C 1
ATOM 609 O O . PRO A 1 75 ? -2.849 -4.794 -18.971 1.00 94.88 75 PRO A O 1
ATOM 612 N N . ILE A 1 76 ? -1.171 -4.237 -20.362 1.00 95.75 76 ILE A N 1
ATOM 613 C CA . ILE A 1 76 ? -0.523 -5.555 -20.342 1.00 95.75 76 ILE A CA 1
ATOM 614 C C . ILE A 1 76 ? 0.048 -5.812 -18.945 1.00 95.75 76 ILE A C 1
ATOM 616 O O . ILE A 1 76 ? -0.235 -6.848 -18.343 1.00 95.75 76 ILE A O 1
ATOM 620 N N . MET A 1 77 ? 0.783 -4.842 -18.396 1.00 95.25 77 MET A N 1
ATOM 621 C CA . MET A 1 77 ? 1.377 -4.945 -17.062 1.00 95.25 77 MET A CA 1
ATOM 622 C C . MET A 1 77 ? 0.321 -5.092 -15.962 1.00 95.25 77 MET A C 1
ATOM 624 O O . MET A 1 77 ? 0.495 -5.912 -15.064 1.00 95.25 77 MET A O 1
ATOM 628 N N . HIS A 1 78 ? -0.789 -4.352 -16.033 1.00 93.62 78 HIS A N 1
ATOM 629 C CA . HIS A 1 78 ? -1.905 -4.479 -15.093 1.00 93.62 78 HIS A CA 1
ATOM 630 C C . HIS A 1 78 ? -2.511 -5.882 -15.135 1.00 93.62 78 HIS A C 1
ATOM 632 O O . HIS A 1 78 ? -2.754 -6.480 -14.087 1.00 93.62 78 HIS A O 1
ATOM 638 N N . ARG A 1 79 ? -2.701 -6.444 -16.336 1.00 94.75 79 ARG A N 1
ATOM 639 C CA . ARG A 1 79 ? -3.223 -7.804 -16.495 1.00 94.75 79 ARG A CA 1
ATOM 640 C C . ARG A 1 79 ? -2.281 -8.842 -15.892 1.00 94.75 79 ARG A C 1
ATOM 642 O O . ARG A 1 79 ? -2.753 -9.685 -15.133 1.00 94.75 79 ARG A O 1
ATOM 649 N N . VAL A 1 80 ? -0.983 -8.770 -16.185 1.00 95.81 80 VAL A N 1
ATOM 650 C CA . VAL A 1 80 ? 0.008 -9.717 -15.643 1.00 95.81 80 VAL A CA 1
ATOM 651 C C . VAL A 1 80 ? 0.069 -9.613 -14.117 1.00 95.81 80 VAL A C 1
ATOM 653 O O . VAL A 1 80 ? -0.141 -10.610 -13.440 1.00 95.81 80 VAL A O 1
ATOM 656 N N . ARG A 1 81 ? 0.209 -8.401 -13.561 1.00 96.12 81 ARG A N 1
ATOM 657 C CA . ARG A 1 81 ? 0.284 -8.166 -12.103 1.00 96.12 81 ARG A CA 1
ATOM 658 C C . ARG A 1 81 ? -1.019 -8.457 -11.354 1.00 96.12 81 ARG A C 1
ATOM 660 O O . ARG A 1 81 ? -1.022 -8.546 -10.125 1.00 96.12 81 ARG A O 1
ATOM 667 N N . SER A 1 82 ? -2.158 -8.553 -12.044 1.00 95.31 82 SER A N 1
ATOM 668 C CA . SER A 1 82 ? -3.443 -8.851 -11.397 1.00 95.31 82 SER A CA 1
ATOM 669 C C . SER A 1 82 ? -3.481 -10.270 -10.821 1.00 95.31 82 SER A C 1
ATOM 671 O O . SER A 1 82 ? -4.030 -10.458 -9.733 1.00 95.31 82 SER A O 1
ATOM 673 N N . ARG A 1 83 ? -2.833 -11.234 -11.491 1.00 96.44 83 ARG A N 1
ATOM 674 C CA . ARG A 1 83 ? -2.746 -12.639 -11.078 1.00 96.44 83 ARG A CA 1
ATOM 675 C C . ARG A 1 83 ? -1.382 -12.904 -10.458 1.00 96.44 83 ARG A C 1
ATOM 677 O O . ARG A 1 83 ? -0.376 -12.798 -11.142 1.00 96.44 83 ARG A O 1
ATOM 684 N N . LYS A 1 84 ? -1.372 -13.240 -9.172 1.00 97.75 84 LYS A N 1
ATOM 685 C CA . LYS A 1 84 ? -0.141 -13.473 -8.416 1.00 97.75 84 LYS A CA 1
ATOM 686 C C . LYS A 1 84 ? 0.280 -14.927 -8.590 1.00 97.75 84 LYS A C 1
ATOM 688 O O . LYS A 1 84 ? -0.561 -15.825 -8.522 1.00 97.75 84 LYS A O 1
ATOM 693 N N . THR A 1 85 ? 1.567 -15.138 -8.800 1.00 98.12 85 THR A N 1
ATOM 694 C CA . THR A 1 85 ? 2.234 -16.437 -8.682 1.00 98.12 85 THR A CA 1
ATOM 695 C C . THR A 1 85 ? 2.322 -16.870 -7.215 1.00 98.12 85 THR A C 1
ATOM 697 O O . THR A 1 85 ? 2.031 -16.091 -6.301 1.00 98.12 85 THR A O 1
ATOM 700 N N . ALA A 1 86 ? 2.696 -18.126 -6.966 1.00 98.38 86 ALA A N 1
ATOM 701 C CA . ALA A 1 86 ? 2.795 -18.653 -5.605 1.00 98.38 86 ALA A CA 1
ATOM 702 C C . ALA A 1 86 ? 3.873 -17.919 -4.787 1.00 98.38 86 ALA A C 1
ATOM 704 O O . ALA A 1 86 ? 3.683 -17.640 -3.604 1.00 98.38 86 ALA A O 1
ATOM 705 N N . GLU A 1 87 ? 4.970 -17.550 -5.440 1.00 97.69 87 GLU A N 1
ATOM 706 C CA . GLU A 1 87 ? 6.100 -16.824 -4.878 1.00 97.69 87 GLU A CA 1
ATOM 707 C C . GLU A 1 87 ? 5.703 -15.398 -4.478 1.00 97.69 87 GLU A C 1
ATOM 709 O O . GLU A 1 87 ? 6.055 -14.938 -3.392 1.00 97.69 87 GLU A O 1
ATOM 714 N N . GLU A 1 88 ? 4.918 -14.709 -5.313 1.00 98.25 88 GLU A N 1
ATOM 715 C CA . GLU A 1 88 ? 4.383 -13.378 -4.997 1.00 98.25 88 GLU A CA 1
ATOM 716 C C . GLU A 1 88 ? 3.407 -13.431 -3.816 1.00 98.25 88 GLU A C 1
ATOM 718 O O . GLU A 1 88 ? 3.475 -12.593 -2.916 1.00 98.25 88 GLU A O 1
ATOM 723 N N . VAL A 1 89 ? 2.534 -14.446 -3.772 1.00 98.38 89 VAL A N 1
ATOM 724 C CA . VAL A 1 89 ? 1.641 -14.672 -2.624 1.00 98.38 89 VAL A CA 1
ATOM 725 C C . VAL A 1 89 ? 2.448 -14.889 -1.344 1.00 98.38 89 VAL A C 1
ATOM 727 O O . VAL A 1 89 ? 2.066 -14.382 -0.290 1.00 98.38 89 VAL A O 1
ATOM 730 N N . GLU A 1 90 ? 3.574 -15.594 -1.415 1.00 98.19 90 GLU A N 1
ATOM 731 C CA . GLU A 1 90 ? 4.440 -15.794 -0.255 1.00 98.19 90 GLU A CA 1
ATOM 732 C C . GLU A 1 90 ? 5.086 -14.485 0.224 1.00 98.19 90 GLU A C 1
ATOM 734 O O . GLU A 1 90 ? 5.121 -14.223 1.427 1.00 98.19 90 GLU A O 1
ATOM 739 N N . GLN A 1 91 ? 5.508 -13.599 -0.684 1.00 97.69 91 GLN A N 1
ATOM 740 C CA . GLN A 1 91 ? 5.974 -12.260 -0.290 1.00 97.69 91 GLN A CA 1
ATOM 741 C C . GLN A 1 91 ? 4.861 -11.434 0.368 1.00 97.69 91 GLN A C 1
ATOM 743 O O . GLN A 1 91 ? 5.096 -10.792 1.394 1.00 97.69 91 GLN A O 1
ATOM 748 N N . MET A 1 92 ? 3.632 -11.503 -0.152 1.00 98.56 92 MET A N 1
ATOM 749 C CA . MET A 1 92 ? 2.476 -10.853 0.475 1.00 98.56 92 MET A CA 1
ATOM 750 C C . MET A 1 92 ? 2.197 -11.412 1.878 1.00 98.56 92 MET A C 1
ATOM 752 O O . MET A 1 92 ? 1.934 -10.644 2.802 1.00 98.56 92 MET A O 1
ATOM 756 N N . ARG A 1 93 ? 2.301 -12.733 2.082 1.00 98.56 93 ARG A N 1
ATOM 757 C CA . ARG A 1 93 ? 2.159 -13.355 3.413 1.00 98.56 93 ARG A CA 1
ATOM 758 C C . ARG A 1 93 ? 3.221 -12.874 4.391 1.00 98.56 93 ARG A C 1
ATOM 760 O O . ARG A 1 93 ? 2.895 -12.626 5.550 1.00 98.56 93 ARG A O 1
ATOM 767 N N . ARG A 1 94 ? 4.463 -12.691 3.935 1.00 98.38 94 ARG A N 1
ATOM 768 C CA . ARG A 1 94 ? 5.532 -12.105 4.758 1.00 98.38 94 ARG A CA 1
ATOM 769 C C . ARG A 1 94 ? 5.200 -10.674 5.166 1.00 98.38 94 ARG A C 1
ATOM 771 O O . ARG A 1 94 ? 5.294 -10.368 6.351 1.00 98.38 94 ARG A O 1
ATOM 778 N N . ALA A 1 95 ? 4.741 -9.837 4.233 1.00 98.62 95 ALA A N 1
ATOM 779 C CA . ALA A 1 95 ? 4.290 -8.480 4.551 1.00 98.62 95 ALA A CA 1
ATOM 780 C C . ALA A 1 95 ? 3.154 -8.492 5.597 1.00 98.62 95 ALA A C 1
ATOM 782 O O . ALA A 1 95 ? 3.222 -7.793 6.605 1.00 98.62 95 ALA A O 1
ATOM 783 N N . ILE A 1 96 ? 2.153 -9.364 5.425 1.00 98.75 96 ILE A N 1
ATOM 784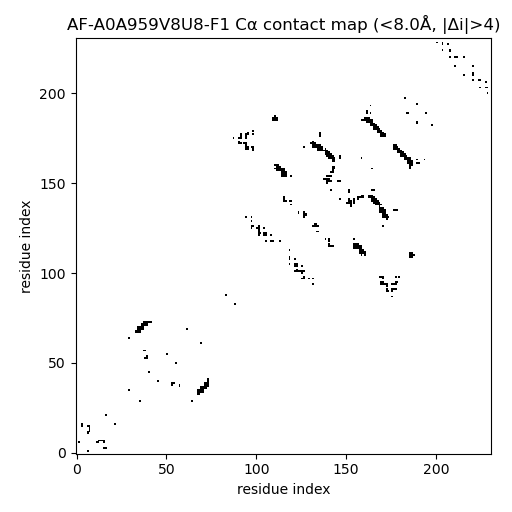 C CA . ILE A 1 96 ? 1.047 -9.532 6.384 1.00 98.75 96 ILE A CA 1
ATOM 785 C C . ILE A 1 96 ? 1.560 -9.966 7.765 1.00 98.75 96 ILE A C 1
ATOM 787 O O . ILE A 1 96 ? 1.109 -9.434 8.778 1.00 98.75 96 ILE A O 1
ATOM 791 N N . ALA A 1 97 ? 2.510 -10.902 7.830 1.00 98.69 97 ALA A N 1
ATOM 792 C CA . ALA A 1 97 ? 3.077 -11.370 9.093 1.00 98.69 97 ALA A CA 1
ATOM 793 C C . ALA A 1 97 ? 3.843 -10.262 9.837 1.00 98.69 97 ALA A C 1
ATOM 795 O O . ALA A 1 97 ? 3.748 -10.161 11.060 1.00 98.69 97 ALA A O 1
ATOM 796 N N . ILE A 1 98 ? 4.574 -9.408 9.113 1.00 98.75 98 ILE A N 1
ATOM 797 C CA . ILE A 1 98 ? 5.245 -8.231 9.685 1.00 98.75 98 ILE A CA 1
ATOM 798 C C . ILE A 1 98 ? 4.209 -7.244 10.238 1.00 98.75 98 ILE A C 1
ATOM 800 O O . ILE A 1 98 ? 4.330 -6.805 11.382 1.00 98.75 98 ILE A O 1
ATOM 804 N N . THR A 1 99 ? 3.149 -6.966 9.477 1.00 98.81 99 THR A N 1
ATOM 805 C CA . THR A 1 99 ? 2.037 -6.111 9.919 1.00 98.81 99 THR A CA 1
ATOM 806 C C . THR A 1 99 ? 1.309 -6.666 11.143 1.00 98.81 99 THR A C 1
ATOM 808 O O . THR A 1 99 ? 0.977 -5.912 12.058 1.00 98.81 99 THR A O 1
ATOM 811 N N . GLY A 1 100 ? 1.156 -7.989 11.239 1.00 98.75 100 GLY A N 1
ATOM 812 C CA . GLY A 1 100 ? 0.635 -8.660 12.432 1.00 98.75 100 GLY A CA 1
ATOM 813 C C . GLY A 1 100 ? 1.494 -8.426 13.681 1.00 98.75 100 GLY A C 1
ATOM 814 O O . GLY A 1 100 ? 0.960 -8.073 14.730 1.00 98.75 100 GLY A O 1
ATOM 815 N N . LYS A 1 101 ? 2.825 -8.531 13.568 1.00 98.75 101 LYS A N 1
ATOM 816 C CA . LYS A 1 101 ? 3.750 -8.251 14.686 1.00 98.75 101 LYS A CA 1
ATOM 817 C C . LYS A 1 101 ? 3.659 -6.801 15.168 1.00 98.75 101 LYS A C 1
ATOM 819 O O . LYS A 1 101 ? 3.669 -6.556 16.375 1.00 98.75 101 LYS A O 1
ATOM 824 N N . ALA A 1 102 ? 3.537 -5.853 14.236 1.00 98.69 102 ALA A N 1
ATOM 825 C CA . ALA A 1 102 ? 3.315 -4.444 14.558 1.00 98.69 102 ALA A CA 1
ATOM 826 C C . ALA A 1 102 ? 2.007 -4.238 15.330 1.00 98.69 102 ALA A C 1
ATOM 828 O O . ALA A 1 102 ? 2.008 -3.607 16.385 1.00 98.69 102 ALA A O 1
ATOM 829 N N . PHE A 1 103 ? 0.914 -4.852 14.874 1.00 98.75 103 PHE A N 1
ATOM 830 C CA . PHE A 1 103 ? -0.365 -4.801 15.580 1.00 98.75 103 PHE A CA 1
ATOM 831 C C . PHE A 1 103 ? -0.282 -5.369 17.002 1.00 98.75 103 PHE A C 1
ATOM 833 O O . PHE A 1 103 ? -0.729 -4.729 17.949 1.00 98.75 103 PHE A O 1
ATOM 840 N N . GLU A 1 104 ? 0.340 -6.536 17.183 1.00 98.56 104 GLU A N 1
ATOM 841 C CA . GLU A 1 104 ? 0.526 -7.131 18.512 1.00 98.56 104 GLU A CA 1
ATOM 842 C C . GLU A 1 104 ? 1.345 -6.243 19.453 1.00 98.56 104 GLU A C 1
ATOM 844 O O . GLU A 1 104 ? 1.075 -6.200 20.656 1.00 98.56 104 GLU A O 1
ATOM 849 N N . ARG A 1 105 ? 2.357 -5.540 18.932 1.00 98.38 105 ARG A N 1
ATOM 850 C CA . ARG A 1 105 ? 3.113 -4.561 19.715 1.00 98.38 105 ARG A CA 1
ATOM 851 C C . ARG A 1 105 ? 2.226 -3.406 20.146 1.00 98.38 105 ARG A C 1
ATOM 853 O O . ARG A 1 105 ? 2.216 -3.088 21.332 1.00 98.38 105 ARG A O 1
ATOM 860 N N . VAL A 1 106 ? 1.460 -2.834 19.220 1.00 98.44 106 VAL A N 1
ATOM 861 C CA . VAL A 1 106 ? 0.538 -1.741 19.535 1.00 98.44 106 VAL A CA 1
ATOM 862 C C . VAL A 1 106 ? -0.470 -2.163 20.601 1.00 98.44 106 VAL A C 1
ATOM 864 O O . VAL A 1 106 ? -0.663 -1.424 21.558 1.00 98.44 106 VAL A O 1
ATOM 867 N N . CYS A 1 107 ? -1.027 -3.375 20.529 1.00 98.31 107 CYS A N 1
ATOM 868 C CA . CYS A 1 107 ? -1.929 -3.900 21.562 1.00 98.31 107 CYS A CA 1
ATOM 869 C C . CYS A 1 107 ? -1.316 -3.909 22.976 1.00 98.31 107 CYS A C 1
ATOM 871 O O . CYS A 1 107 ? -2.053 -3.826 23.953 1.00 98.31 107 CYS A O 1
ATOM 873 N N . ARG A 1 108 ? 0.014 -4.029 23.100 1.00 98.19 108 ARG A N 1
ATOM 874 C CA . ARG A 1 108 ? 0.733 -3.986 24.388 1.00 98.19 108 ARG A CA 1
ATOM 875 C C . ARG A 1 108 ? 1.129 -2.569 24.812 1.00 98.19 108 ARG A C 1
ATOM 877 O O . ARG A 1 108 ? 1.348 -2.336 25.996 1.00 98.19 108 ARG A O 1
ATOM 884 N N . PHE A 1 109 ? 1.264 -1.653 23.856 1.00 98.56 109 PHE A N 1
ATOM 885 C CA . PHE A 1 109 ? 1.686 -0.270 24.081 1.00 98.56 109 PHE A CA 1
ATOM 886 C C . PHE A 1 109 ? 0.508 0.677 24.351 1.00 98.56 109 PHE A C 1
ATOM 888 O O . PHE A 1 109 ? 0.626 1.599 25.160 1.00 98.56 109 PHE A O 1
ATOM 895 N N . LEU A 1 110 ? -0.618 0.448 23.671 1.00 98.56 110 LEU A N 1
ATOM 896 C CA . LEU A 1 110 ? -1.786 1.317 23.681 1.00 98.56 110 LEU A CA 1
ATOM 897 C C . LEU A 1 110 ? -2.388 1.421 25.086 1.00 98.56 110 LEU A C 1
ATOM 899 O O . LEU A 1 110 ? -2.735 0.420 25.712 1.00 98.56 110 LEU A O 1
ATOM 903 N N . LYS A 1 111 ? -2.520 2.657 25.562 1.00 98.62 111 LYS A N 1
ATOM 904 C CA . LYS A 1 111 ? -3.161 3.020 26.829 1.00 98.62 111 LYS A CA 1
ATOM 905 C C . LYS A 1 111 ? -3.583 4.491 26.788 1.00 98.62 111 LYS A C 1
ATOM 907 O O . LYS A 1 111 ? -3.025 5.243 25.987 1.00 98.62 111 LYS A O 1
ATOM 912 N N . PRO A 1 112 ? -4.496 4.944 27.661 1.00 98.75 112 PRO A N 1
ATOM 913 C CA . PRO A 1 112 ? -4.848 6.357 27.738 1.00 98.75 112 PRO A CA 1
ATOM 914 C C . PRO A 1 112 ? -3.625 7.259 27.956 1.00 98.75 112 PRO A C 1
ATOM 916 O O . PRO A 1 112 ? -2.727 6.932 28.736 1.00 98.75 112 PRO A O 1
ATOM 919 N N . GLY A 1 113 ? -3.604 8.399 27.269 1.00 98.50 113 GLY A N 1
ATOM 920 C CA . GLY A 1 113 ? -2.558 9.418 27.354 1.00 98.50 113 GLY A CA 1
ATOM 921 C C . GLY A 1 113 ? -1.385 9.237 26.387 1.00 98.50 113 GLY A C 1
ATOM 922 O O . GLY A 1 113 ? -0.550 10.134 26.306 1.00 98.50 113 GLY A O 1
ATOM 923 N N . VAL A 1 114 ? -1.301 8.127 25.642 1.00 98.50 114 VAL A N 1
ATOM 924 C CA . VAL A 1 114 ? -0.318 8.019 24.547 1.00 98.50 114 VAL A CA 1
ATOM 925 C C . VAL A 1 114 ? -0.747 8.880 23.363 1.00 98.50 114 VAL A C 1
ATOM 927 O O . VAL A 1 114 ? -1.936 9.078 23.131 1.00 98.50 114 VAL A O 1
ATOM 930 N N . MET A 1 115 ? 0.220 9.380 22.604 1.00 98.81 115 MET A N 1
ATOM 931 C CA . MET A 1 115 ? -0.047 10.144 21.386 1.00 98.81 115 MET A CA 1
ATOM 932 C C . MET A 1 115 ? -0.190 9.206 20.186 1.00 98.81 115 MET A C 1
ATOM 934 O O . MET A 1 115 ? 0.480 8.174 20.131 1.00 98.81 115 MET A O 1
ATOM 938 N N . GLU A 1 116 ? -1.023 9.571 19.215 1.00 98.88 116 GLU A N 1
ATOM 939 C CA . GLU A 1 116 ? -1.210 8.817 17.967 1.00 98.88 116 GLU A CA 1
ATOM 940 C C . GLU A 1 116 ? 0.124 8.577 17.237 1.00 98.88 116 GLU A C 1
ATOM 942 O O . GLU A 1 116 ? 0.473 7.431 16.952 1.00 98.88 116 GLU A O 1
ATOM 947 N N . TYR A 1 117 ? 0.963 9.603 17.067 1.00 98.69 117 TYR A N 1
ATOM 948 C CA . TYR A 1 117 ? 2.303 9.443 16.485 1.00 98.69 117 TYR A CA 1
ATOM 949 C C . TYR A 1 117 ? 3.216 8.503 17.289 1.00 98.69 117 TYR A C 1
ATOM 951 O O . TYR A 1 117 ? 4.140 7.905 16.739 1.00 98.69 117 TYR A O 1
ATOM 959 N N . ALA A 1 118 ? 2.998 8.346 18.601 1.00 98.81 118 ALA A N 1
ATOM 960 C CA . ALA A 1 118 ? 3.777 7.404 19.401 1.00 98.81 118 ALA A CA 1
ATOM 961 C C . ALA A 1 118 ? 3.368 5.958 19.081 1.00 98.81 118 ALA A C 1
ATOM 963 O O . ALA A 1 118 ? 4.217 5.071 19.040 1.00 98.81 118 ALA A O 1
ATOM 964 N N . VAL A 1 119 ? 2.087 5.727 18.783 1.00 98.81 119 VAL A N 1
ATOM 965 C CA . VAL A 1 119 ? 1.604 4.450 18.240 1.00 98.81 119 VAL A CA 1
ATOM 966 C C . VAL A 1 119 ? 2.180 4.209 16.838 1.00 98.81 119 VAL A C 1
ATOM 968 O O . VAL A 1 119 ? 2.651 3.107 16.555 1.00 98.81 119 VAL A O 1
ATOM 971 N N . GLU A 1 120 ? 2.230 5.235 15.982 1.00 98.75 120 GLU A N 1
ATOM 972 C CA . GLU A 1 120 ? 2.886 5.152 14.667 1.00 98.75 120 GLU A CA 1
ATOM 973 C C . GLU A 1 120 ? 4.371 4.769 14.779 1.00 98.75 120 GLU A C 1
ATOM 975 O O . GLU A 1 120 ? 4.868 3.935 14.012 1.00 98.75 120 GLU A O 1
ATOM 980 N N . ALA A 1 121 ? 5.088 5.331 15.756 1.00 98.81 121 ALA A N 1
ATOM 981 C CA . ALA A 1 121 ? 6.490 5.011 16.000 1.00 98.81 121 ALA A CA 1
ATOM 982 C C . ALA A 1 121 ? 6.687 3.525 16.351 1.00 98.81 121 ALA A C 1
ATOM 984 O O . ALA A 1 121 ? 7.608 2.885 15.840 1.00 98.81 121 ALA A O 1
ATOM 985 N N . GLU A 1 122 ? 5.792 2.947 17.154 1.00 98.75 122 GLU A N 1
ATOM 986 C CA . GLU A 1 122 ? 5.821 1.524 17.512 1.00 98.75 122 GLU A CA 1
ATOM 987 C C . GLU A 1 122 ? 5.580 0.617 16.292 1.00 98.75 122 GLU A C 1
ATOM 989 O O . GLU A 1 122 ? 6.267 -0.397 16.127 1.00 98.75 122 GLU A O 1
ATOM 994 N N . ILE A 1 123 ? 4.659 1.001 15.399 1.00 98.81 123 ILE A N 1
ATOM 995 C CA . ILE A 1 123 ? 4.406 0.295 14.131 1.00 98.81 123 ILE A CA 1
ATOM 996 C C . ILE A 1 123 ? 5.650 0.353 13.239 1.00 98.81 123 ILE A C 1
ATOM 998 O O . ILE A 1 123 ? 6.137 -0.676 12.764 1.00 98.81 123 ILE A O 1
ATOM 1002 N N . THR A 1 124 ? 6.196 1.556 13.056 1.00 98.69 124 THR A N 1
ATOM 1003 C CA . THR A 1 124 ? 7.376 1.809 12.221 1.00 98.69 124 THR A CA 1
ATOM 1004 C C . THR A 1 124 ? 8.583 1.017 12.714 1.00 98.69 124 THR A C 1
ATOM 1006 O O . THR A 1 124 ? 9.285 0.384 11.922 1.00 98.69 124 THR A O 1
ATOM 1009 N N . HIS A 1 125 ? 8.793 0.985 14.031 1.00 98.50 125 HIS A N 1
ATOM 1010 C CA . HIS A 1 125 ? 9.835 0.185 14.661 1.00 98.50 125 HIS A CA 1
ATOM 1011 C C . HIS A 1 125 ? 9.702 -1.303 14.305 1.00 98.50 125 HIS A C 1
ATOM 1013 O O . HIS A 1 125 ? 10.688 -1.925 13.900 1.00 98.50 125 HIS A O 1
ATOM 1019 N N . GLU A 1 126 ? 8.499 -1.885 14.410 1.00 98.56 126 GLU A N 1
ATOM 1020 C CA . GLU A 1 126 ? 8.281 -3.295 14.057 1.00 98.56 126 GLU A CA 1
ATOM 1021 C C . GLU A 1 126 ? 8.488 -3.574 12.571 1.00 98.56 126 GLU A C 1
ATOM 1023 O O . GLU A 1 126 ? 9.031 -4.620 12.216 1.00 98.56 126 GLU A O 1
ATOM 1028 N N . PHE A 1 127 ? 8.126 -2.642 11.696 1.00 98.56 127 PHE A N 1
ATOM 1029 C CA . PHE A 1 127 ? 8.372 -2.792 10.266 1.00 98.56 127 PHE A CA 1
ATOM 1030 C C . PHE A 1 127 ? 9.871 -2.868 9.980 1.00 98.56 127 PHE A C 1
ATOM 1032 O O . PHE A 1 127 ? 10.342 -3.847 9.394 1.00 98.56 127 PHE A O 1
ATOM 1039 N N . ILE A 1 128 ? 10.628 -1.878 10.455 1.00 98.38 128 ILE A N 1
ATOM 1040 C CA . ILE A 1 128 ? 12.064 -1.766 10.187 1.00 98.38 128 ILE A CA 1
ATOM 1041 C C . ILE A 1 128 ? 12.821 -2.960 10.777 1.00 98.38 128 ILE A C 1
ATOM 1043 O O . ILE A 1 128 ? 13.608 -3.595 10.074 1.00 98.38 128 ILE A O 1
ATOM 1047 N N . ARG A 1 129 ? 12.553 -3.341 12.036 1.00 98.12 129 ARG A N 1
ATOM 1048 C CA . ARG A 1 129 ? 13.271 -4.464 12.672 1.00 98.12 129 ARG A CA 1
ATOM 1049 C C . ARG A 1 129 ? 13.003 -5.819 12.014 1.00 98.12 129 ARG A C 1
ATOM 1051 O O . ARG A 1 129 ? 13.785 -6.743 12.210 1.00 98.12 129 ARG A O 1
ATOM 1058 N N . ASN A 1 130 ? 11.901 -5.959 11.273 1.00 98.19 130 ASN A N 1
ATOM 1059 C CA . ASN A 1 130 ? 11.581 -7.171 10.518 1.00 98.19 130 ASN A CA 1
ATOM 1060 C C . ASN A 1 130 ? 11.996 -7.068 9.033 1.00 98.19 130 ASN A C 1
ATOM 1062 O O . ASN A 1 130 ? 11.599 -7.908 8.226 1.00 98.19 130 ASN A O 1
ATOM 1066 N N . GLY A 1 131 ? 12.805 -6.068 8.662 1.00 96.81 131 GLY A N 1
ATOM 1067 C CA . GLY A 1 131 ? 13.367 -5.928 7.316 1.00 96.81 131 GLY A CA 1
ATOM 1068 C C . GLY A 1 131 ? 12.392 -5.380 6.272 1.00 96.81 131 GLY A C 1
ATOM 1069 O O . GLY A 1 131 ? 12.649 -5.510 5.075 1.00 96.81 131 GLY A O 1
ATOM 1070 N N . SER A 1 132 ? 11.275 -4.783 6.698 1.00 97.19 132 SER A N 1
ATOM 1071 C CA . SER A 1 132 ? 10.418 -3.995 5.808 1.00 97.19 132 SER A CA 1
ATOM 1072 C C . SER A 1 132 ? 11.131 -2.714 5.375 1.00 97.19 132 SER A C 1
ATOM 1074 O O . SER A 1 132 ? 11.938 -2.155 6.120 1.00 97.19 132 SER A O 1
ATOM 1076 N N . ARG A 1 133 ? 10.778 -2.196 4.194 1.00 92.56 133 ARG A N 1
ATOM 1077 C CA . ARG A 1 133 ? 11.223 -0.866 3.742 1.00 92.56 133 ARG A CA 1
ATOM 1078 C C . ARG A 1 133 ? 10.472 0.277 4.431 1.00 92.56 133 ARG A C 1
ATOM 1080 O O . ARG A 1 133 ? 10.825 1.434 4.233 1.00 92.56 133 ARG A O 1
ATOM 1087 N N . GLY A 1 134 ? 9.464 -0.052 5.236 1.00 97.12 134 GLY A N 1
ATOM 1088 C CA . GLY A 1 134 ? 8.619 0.889 5.959 1.00 97.12 134 GLY A CA 1
ATOM 1089 C C . GLY A 1 134 ? 7.144 0.632 5.677 1.00 97.12 134 GLY A C 1
ATOM 1090 O O . GLY A 1 134 ? 6.736 -0.510 5.436 1.00 97.12 134 GLY A O 1
ATOM 1091 N N . HIS A 1 135 ? 6.349 1.695 5.741 1.00 98.25 135 HIS A N 1
ATOM 1092 C CA . HIS A 1 135 ? 4.924 1.654 5.429 1.00 98.25 135 HIS A CA 1
ATOM 1093 C C . HIS A 1 135 ? 4.686 1.590 3.917 1.00 98.25 135 HIS A C 1
ATOM 1095 O O . HIS A 1 135 ? 5.420 2.201 3.143 1.00 98.25 135 HIS A O 1
ATOM 1101 N N . ALA A 1 136 ? 3.651 0.863 3.498 1.00 98.00 136 ALA A N 1
ATOM 1102 C CA . ALA A 1 136 ? 3.205 0.812 2.105 1.00 98.00 136 ALA A CA 1
ATOM 1103 C C . ALA A 1 136 ? 2.413 2.067 1.687 1.00 98.00 136 ALA A C 1
ATOM 1105 O O . ALA A 1 136 ? 2.312 2.377 0.501 1.00 98.00 136 ALA A O 1
ATOM 1106 N N . TYR A 1 137 ? 1.847 2.774 2.661 1.00 97.81 137 TYR A N 1
ATOM 1107 C CA . TYR A 1 137 ? 1.099 4.023 2.531 1.00 97.81 137 TYR A CA 1
ATOM 1108 C C . TYR A 1 137 ? 1.209 4.797 3.849 1.00 97.81 137 TYR A C 1
ATOM 1110 O O . TYR A 1 137 ? 1.590 4.220 4.864 1.00 97.81 137 TYR A O 1
ATOM 1118 N N . THR A 1 138 ? 0.907 6.096 3.851 1.00 98.00 138 THR A N 1
ATOM 1119 C CA . THR A 1 138 ? 0.913 6.887 5.091 1.00 98.00 138 THR A CA 1
ATOM 1120 C C . THR A 1 138 ? -0.090 6.289 6.083 1.00 98.00 138 THR A C 1
ATOM 1122 O O . THR A 1 138 ? -1.264 6.172 5.721 1.00 98.00 138 THR A O 1
ATOM 1125 N N . PRO A 1 139 ? 0.341 5.873 7.287 1.00 98.31 139 PRO A N 1
ATOM 1126 C CA . PRO A 1 139 ? -0.541 5.210 8.237 1.00 98.31 139 PRO A CA 1
ATOM 1127 C C . PRO A 1 139 ? -1.588 6.187 8.780 1.00 98.31 139 PRO A C 1
ATOM 1129 O O . PRO A 1 139 ? -1.303 7.363 8.996 1.00 98.31 139 PRO A O 1
ATOM 1132 N N . ILE A 1 140 ? -2.787 5.677 9.040 1.00 98.88 140 ILE A N 1
ATOM 1133 C CA . ILE A 1 140 ? -3.865 6.402 9.717 1.00 98.88 140 ILE A CA 1
ATOM 1134 C C . ILE A 1 140 ? -3.893 5.916 11.157 1.00 98.88 140 ILE A C 1
ATOM 1136 O O . ILE A 1 140 ? -4.117 4.727 11.386 1.00 98.88 140 ILE A O 1
ATOM 1140 N N . ILE A 1 141 ? -3.696 6.810 12.121 1.00 98.75 141 ILE A N 1
ATOM 1141 C CA . ILE A 1 141 ? -3.770 6.505 13.551 1.00 98.75 141 ILE A CA 1
ATOM 1142 C C . ILE A 1 141 ? -4.736 7.501 14.183 1.00 98.75 141 ILE A C 1
ATOM 1144 O O . ILE A 1 141 ? -4.346 8.590 14.571 1.00 98.75 141 ILE A O 1
ATOM 1148 N N . ALA A 1 142 ? -6.013 7.135 14.242 1.00 98.75 142 ALA A N 1
ATOM 1149 C CA . ALA A 1 142 ? -7.102 8.070 14.482 1.00 98.75 142 ALA A CA 1
ATOM 1150 C C . ALA A 1 142 ? -7.903 7.693 15.738 1.00 98.75 142 ALA A C 1
ATOM 1152 O O . ALA A 1 142 ? -8.707 6.758 15.725 1.00 98.75 142 ALA A O 1
ATOM 1153 N N . SER A 1 143 ? -7.696 8.412 16.837 1.00 98.62 143 SER A N 1
ATOM 1154 C CA . SER A 1 143 ? -8.406 8.239 18.105 1.00 98.62 143 SER A CA 1
ATOM 1155 C C . SER A 1 143 ? -9.689 9.062 18.155 1.00 98.62 143 SER A C 1
ATOM 1157 O O . SER A 1 143 ? -9.747 10.216 17.724 1.00 98.62 143 SER A O 1
ATOM 1159 N N . GLY A 1 144 ? -10.741 8.478 18.727 1.00 98.31 144 GLY A N 1
ATOM 1160 C CA . GLY A 1 144 ? -11.988 9.183 18.998 1.00 98.31 144 GLY A CA 1
ATOM 1161 C C . GLY A 1 144 ? -12.625 9.727 17.718 1.00 98.31 144 GLY A C 1
ATOM 1162 O O . GLY A 1 144 ? -12.905 8.977 16.784 1.00 98.31 144 GLY A O 1
ATOM 1163 N N . PHE A 1 145 ? -12.881 11.036 17.673 1.00 97.56 145 PHE A N 1
ATOM 1164 C CA . PHE A 1 145 ? -13.565 11.665 16.538 1.00 97.56 145 PHE A CA 1
ATOM 1165 C C . PHE A 1 145 ? -12.712 11.711 15.260 1.00 97.56 145 PHE A C 1
ATOM 1167 O O . PHE A 1 145 ? -13.277 11.731 14.166 1.00 97.56 145 PHE A O 1
ATOM 1174 N N . SER A 1 146 ? -11.379 11.657 15.370 1.00 98.44 146 SER A N 1
ATOM 1175 C CA . SER A 1 146 ? -10.482 11.595 14.206 1.00 98.44 146 SER A CA 1
ATOM 1176 C C . SER A 1 146 ? -10.778 10.372 13.332 1.00 98.44 146 SER A C 1
ATOM 1178 O O . SER A 1 146 ? -10.659 10.445 12.112 1.00 98.44 146 SER A O 1
ATOM 1180 N N . ALA A 1 147 ? -11.260 9.267 13.922 1.00 98.00 147 ALA A N 1
ATOM 1181 C CA . ALA A 1 147 ? -11.631 8.049 13.195 1.00 98.00 147 ALA A CA 1
ATOM 1182 C C . ALA A 1 147 ? -12.797 8.244 12.203 1.00 98.00 147 ALA A C 1
ATOM 1184 O O . ALA A 1 147 ? -13.046 7.376 11.367 1.00 98.00 147 ALA A O 1
ATOM 1185 N N . CYS A 1 148 ? -13.518 9.368 12.278 1.00 97.94 148 CYS A N 1
ATOM 1186 C CA . CYS A 1 148 ? -14.564 9.737 11.323 1.00 97.94 148 CYS A CA 1
ATOM 1187 C C . CYS A 1 148 ? -14.009 10.386 10.039 1.00 97.94 148 CYS A C 1
ATOM 1189 O O . CYS A 1 148 ? -14.774 10.632 9.104 1.00 97.94 148 CYS A O 1
ATOM 1191 N N . VAL A 1 149 ? -12.704 10.669 9.971 1.00 98.00 149 VAL A N 1
ATOM 1192 C CA . VAL A 1 149 ? -12.022 11.203 8.786 1.00 98.00 149 VAL A CA 1
ATOM 1193 C C . VAL A 1 149 ? -11.296 10.058 8.074 1.00 98.00 149 VAL A C 1
ATOM 1195 O O . VAL A 1 149 ? -10.332 9.504 8.591 1.00 98.00 149 VAL A O 1
ATOM 1198 N N . LEU A 1 150 ? -11.753 9.701 6.866 1.00 96.25 150 LEU A N 1
ATOM 1199 C CA . LEU A 1 150 ? -11.307 8.483 6.167 1.00 96.25 150 LEU A CA 1
ATOM 1200 C C . LEU A 1 150 ? -9.798 8.416 5.902 1.00 96.25 150 LEU A C 1
ATOM 1202 O O . LEU A 1 150 ? -9.226 7.338 5.983 1.00 96.25 150 LEU A O 1
ATOM 1206 N N . HIS A 1 151 ? -9.165 9.539 5.561 1.00 96.38 151 HIS A N 1
ATOM 1207 C CA . HIS A 1 151 ? -7.720 9.620 5.322 1.00 96.38 151 HIS A CA 1
ATOM 1208 C C . HIS A 1 151 ? -7.061 10.572 6.332 1.00 96.38 151 HIS A C 1
ATOM 1210 O O . HIS A 1 151 ? -6.380 11.519 5.944 1.00 96.38 151 HIS A O 1
ATOM 1216 N N . TYR A 1 152 ? -7.327 10.363 7.624 1.00 98.31 152 TYR A N 1
ATOM 1217 C CA . TYR A 1 152 ? -6.675 11.102 8.705 1.00 98.31 152 TYR A CA 1
ATOM 1218 C C . TYR A 1 152 ? -5.195 10.715 8.809 1.00 98.31 152 TYR A C 1
ATOM 1220 O O . TYR A 1 152 ? -4.887 9.578 9.144 1.00 98.31 152 TYR A O 1
ATOM 1228 N N . ILE A 1 153 ? -4.289 11.647 8.515 1.00 97.69 153 ILE A N 1
ATOM 1229 C CA . ILE A 1 153 ? -2.835 11.403 8.530 1.00 97.69 153 ILE A CA 1
ATOM 1230 C C . ILE A 1 153 ? -2.070 12.365 9.443 1.00 97.69 153 ILE A C 1
ATOM 1232 O O . ILE A 1 153 ? -0.844 12.316 9.470 1.00 97.69 153 ILE A O 1
ATOM 1236 N N . ASP A 1 154 ? -2.772 13.247 10.164 1.00 98.38 154 ASP A N 1
ATOM 1237 C CA . ASP A 1 154 ? -2.122 14.206 11.065 1.00 98.38 154 ASP A CA 1
ATOM 1238 C C . ASP A 1 154 ? -1.473 13.469 12.247 1.00 98.38 154 ASP A C 1
ATOM 1240 O O . ASP A 1 154 ? -0.370 13.824 12.660 1.00 98.38 154 ASP A O 1
ATOM 1244 N N . ASN A 1 155 ? -2.128 12.399 12.730 1.00 98.44 155 ASN A N 1
ATOM 1245 C CA . ASN A 1 155 ? -1.645 11.480 13.766 1.00 98.44 155 ASN A CA 1
ATOM 1246 C C . ASN A 1 155 ? -1.074 12.211 14.998 1.00 98.44 155 ASN A C 1
ATOM 1248 O O . ASN A 1 155 ? -0.077 11.787 15.589 1.00 98.44 155 ASN A O 1
ATOM 1252 N N . ASP A 1 156 ? -1.678 13.331 15.390 1.00 98.44 156 ASP A N 1
ATOM 1253 C CA . ASP A 1 156 ? -1.121 14.276 16.359 1.00 98.44 156 ASP A CA 1
ATOM 1254 C C . ASP A 1 156 ? -1.971 14.464 17.621 1.00 98.44 156 ASP A C 1
ATOM 1256 O O . ASP A 1 156 ? -1.618 15.267 18.491 1.00 98.44 156 ASP A O 1
ATOM 1260 N N . GLN A 1 157 ? -3.050 13.695 17.779 1.00 98.62 157 GLN A N 1
ATOM 1261 C CA . GLN A 1 157 ? -3.921 13.773 18.945 1.00 98.62 157 GLN A CA 1
ATOM 1262 C C . GLN A 1 157 ? -3.517 12.787 20.048 1.00 98.62 157 GLN A C 1
ATOM 1264 O O . GLN A 1 157 ? -2.842 11.773 19.845 1.00 98.62 157 GLN A O 1
ATOM 1269 N N . ALA A 1 158 ? -3.937 13.101 21.275 1.00 98.56 158 ALA A N 1
ATOM 1270 C CA . ALA A 1 158 ? -3.813 12.194 22.409 1.00 98.56 158 ALA A CA 1
ATOM 1271 C C . ALA A 1 158 ? -4.918 11.129 22.365 1.00 98.56 158 ALA A C 1
ATOM 1273 O O . ALA A 1 158 ? -6.097 11.459 22.237 1.00 98.56 158 ALA A O 1
ATOM 1274 N N . CYS A 1 159 ? -4.550 9.867 22.573 1.00 98.69 159 CYS A N 1
ATOM 1275 C CA . CYS A 1 159 ? -5.483 8.760 22.751 1.00 98.69 159 CYS A CA 1
ATOM 1276 C C . CYS A 1 159 ? -6.115 8.850 24.149 1.00 98.69 159 CYS A C 1
ATOM 1278 O O . CYS A 1 159 ? -5.432 8.624 25.154 1.00 98.69 159 CYS A O 1
ATOM 1280 N N . LYS A 1 160 ? -7.401 9.200 24.252 1.00 98.69 160 LYS A N 1
ATOM 1281 C CA . LYS A 1 160 ? -8.052 9.456 25.550 1.00 98.69 160 LYS A CA 1
ATOM 1282 C C . LYS A 1 160 ? -8.666 8.190 26.140 1.00 98.69 160 LYS A C 1
ATOM 1284 O O . LYS A 1 160 ? -8.976 7.231 25.437 1.00 98.69 160 LYS A O 1
ATOM 1289 N N . ASP A 1 161 ? -8.851 8.189 27.458 1.00 98.69 161 ASP A N 1
ATOM 1290 C CA . ASP A 1 161 ? -9.632 7.136 28.106 1.00 98.69 161 ASP A CA 1
ATOM 1291 C C . ASP A 1 161 ? -11.068 7.133 27.565 1.00 98.69 161 ASP A C 1
ATOM 1293 O O . ASP A 1 161 ? -11.673 8.186 27.365 1.00 98.69 161 ASP A O 1
ATOM 1297 N N . GLY A 1 162 ? -11.593 5.939 27.299 1.00 98.19 162 GLY A N 1
ATOM 1298 C CA . GLY A 1 162 ? -12.903 5.747 26.688 1.00 98.19 162 GLY A CA 1
ATOM 1299 C C . GLY A 1 162 ? -12.953 5.912 25.166 1.00 98.19 162 GLY A C 1
ATOM 1300 O O . GLY A 1 162 ? -13.977 5.548 24.593 1.00 98.19 162 GLY A O 1
ATOM 1301 N N . ASP A 1 163 ? -11.897 6.374 24.488 1.00 98.62 163 ASP A N 1
ATOM 1302 C CA . ASP A 1 163 ? -11.876 6.444 23.021 1.00 98.62 163 ASP A CA 1
ATOM 1303 C C . ASP A 1 163 ? -11.767 5.053 22.373 1.00 98.62 163 ASP A C 1
ATOM 1305 O O . ASP A 1 163 ? -11.234 4.097 22.947 1.00 98.62 163 ASP A O 1
ATOM 1309 N N . VAL A 1 164 ? -12.227 4.961 21.123 1.00 98.75 164 VAL A N 1
ATOM 1310 C CA . VAL A 1 164 ? -11.815 3.909 20.185 1.00 98.75 164 VAL A CA 1
ATOM 1311 C C . VAL A 1 164 ? -10.809 4.521 19.224 1.00 98.75 164 VAL A C 1
ATOM 1313 O O . VAL A 1 164 ? -11.082 5.566 18.639 1.00 98.75 164 VAL A O 1
ATOM 1316 N N . ILE A 1 165 ? -9.672 3.859 19.052 1.00 98.75 165 ILE A N 1
ATOM 1317 C CA . ILE A 1 165 ? -8.687 4.193 18.030 1.00 98.75 165 ILE A CA 1
ATOM 1318 C C . ILE A 1 165 ? -8.923 3.325 16.797 1.00 98.75 165 ILE A C 1
ATOM 1320 O O . ILE A 1 165 ? -9.079 2.108 16.925 1.00 98.75 165 ILE A O 1
ATOM 1324 N N . LEU A 1 166 ? -8.963 3.942 15.619 1.00 98.81 166 LEU A N 1
ATOM 1325 C CA . LEU A 1 166 ? -8.886 3.285 14.319 1.00 98.81 166 LEU A CA 1
ATOM 1326 C C . LEU A 1 166 ? -7.452 3.402 13.818 1.00 98.81 166 LEU A C 1
ATOM 1328 O O . LEU A 1 166 ? -6.889 4.490 13.774 1.00 98.81 166 LEU A O 1
ATOM 1332 N N . MET A 1 167 ? -6.866 2.275 13.440 1.00 98.62 167 MET A N 1
ATOM 1333 C CA . MET A 1 167 ? -5.518 2.223 12.894 1.00 98.62 167 MET A CA 1
ATOM 1334 C C . MET A 1 167 ? -5.569 1.536 11.542 1.00 98.62 167 MET A C 1
ATOM 1336 O O . MET A 1 167 ? -5.979 0.376 11.482 1.00 98.62 167 MET A O 1
ATOM 1340 N N . ASP A 1 168 ? -5.156 2.235 10.493 1.00 98.88 168 ASP A N 1
ATOM 1341 C CA . ASP A 1 168 ? -4.999 1.704 9.142 1.00 98.88 168 ASP A CA 1
ATOM 1342 C C . ASP A 1 168 ? -3.528 1.765 8.743 1.00 98.88 168 ASP A C 1
ATOM 1344 O O . ASP A 1 168 ? -2.949 2.845 8.610 1.00 98.88 168 ASP A O 1
ATOM 1348 N N . PHE A 1 169 ? -2.899 0.602 8.628 1.00 98.75 169 PHE A N 1
ATOM 1349 C CA . PHE A 1 169 ? -1.477 0.516 8.349 1.00 98.75 169 PHE A CA 1
ATOM 1350 C C . PHE A 1 169 ? -1.104 -0.828 7.732 1.00 98.75 169 PHE A C 1
ATOM 1352 O O . PHE A 1 169 ? -1.709 -1.875 7.978 1.00 98.75 169 PHE A O 1
ATOM 1359 N N . GLY A 1 170 ? -0.011 -0.812 6.981 1.00 98.62 170 GLY A N 1
ATOM 1360 C CA . GLY A 1 170 ? 0.562 -2.007 6.398 1.00 98.62 170 GLY A CA 1
ATOM 1361 C C . GLY A 1 170 ? 1.967 -1.747 5.884 1.00 98.62 170 GLY A C 1
ATOM 1362 O O . GLY A 1 170 ? 2.309 -0.635 5.481 1.00 98.62 170 GLY A O 1
ATOM 1363 N N . CYS A 1 171 ? 2.818 -2.765 5.947 1.00 98.31 171 CYS A N 1
ATOM 1364 C CA . CYS A 1 171 ? 4.210 -2.651 5.538 1.00 98.31 171 CYS A CA 1
ATOM 1365 C C . CYS A 1 171 ? 4.409 -2.948 4.041 1.00 98.31 171 CYS A C 1
ATOM 1367 O O . CYS A 1 171 ? 3.638 -3.714 3.452 1.00 98.31 171 CYS A O 1
ATOM 1369 N N . GLU A 1 172 ? 5.493 -2.424 3.455 1.00 98.19 172 GLU A N 1
ATOM 1370 C CA . GLU A 1 172 ? 6.027 -2.865 2.156 1.00 98.19 172 GLU A CA 1
ATOM 1371 C C . GLU A 1 172 ? 7.220 -3.814 2.357 1.00 98.19 172 GLU A C 1
ATOM 1373 O O . GLU A 1 172 ? 8.289 -3.416 2.827 1.00 98.19 172 GLU A O 1
ATOM 1378 N N . TYR A 1 173 ? 7.076 -5.064 1.918 1.00 97.56 173 TYR A N 1
ATOM 1379 C CA . TYR A 1 173 ? 8.149 -6.055 1.950 1.00 97.56 173 TYR A CA 1
ATOM 1380 C C . TYR A 1 173 ? 8.344 -6.700 0.577 1.00 97.56 173 TYR A C 1
ATOM 1382 O O . TYR A 1 173 ? 7.390 -7.156 -0.049 1.00 97.56 173 TYR A O 1
ATOM 1390 N N . GLY A 1 174 ? 9.586 -6.726 0.081 1.00 94.25 174 GLY A N 1
ATOM 1391 C CA . GLY A 1 174 ? 9.901 -7.313 -1.228 1.00 94.25 174 GLY A CA 1
ATOM 1392 C C . GLY A 1 174 ? 9.152 -6.669 -2.407 1.00 94.25 174 GLY A C 1
ATOM 1393 O O . GLY A 1 174 ? 8.946 -7.324 -3.423 1.00 94.25 174 GLY A O 1
ATOM 1394 N N . GLY A 1 175 ? 8.706 -5.414 -2.263 1.00 95.81 175 GLY A N 1
ATOM 1395 C CA . GLY A 1 175 ? 7.862 -4.716 -3.241 1.00 95.81 175 GLY A CA 1
ATOM 1396 C C . GLY A 1 175 ? 6.363 -5.042 -3.157 1.00 95.81 175 GLY A C 1
ATOM 1397 O O . GLY A 1 175 ? 5.601 -4.567 -3.999 1.00 95.81 175 GLY A O 1
ATOM 1398 N N . TYR A 1 176 ? 5.929 -5.825 -2.162 1.00 98.06 176 TYR A N 1
ATOM 1399 C CA . TYR A 1 176 ? 4.525 -6.156 -1.902 1.00 98.06 176 TYR A CA 1
ATOM 1400 C C . TYR A 1 176 ? 4.016 -5.445 -0.654 1.00 98.06 176 TYR A C 1
ATOM 1402 O O . TYR A 1 176 ? 4.662 -5.453 0.393 1.00 98.06 176 TYR A O 1
ATOM 1410 N N . ALA A 1 177 ? 2.825 -4.867 -0.771 1.00 98.25 177 ALA A N 1
ATOM 1411 C CA . ALA A 1 177 ? 2.132 -4.229 0.334 1.00 98.25 177 ALA A CA 1
ATOM 1412 C C . ALA A 1 177 ? 1.281 -5.242 1.107 1.00 98.25 177 ALA A C 1
ATOM 1414 O O . ALA A 1 177 ? 0.632 -6.116 0.523 1.00 98.25 177 ALA A O 1
ATOM 1415 N N . SER A 1 178 ? 1.246 -5.072 2.421 1.00 98.44 178 SER A N 1
ATOM 1416 C CA . SER A 1 178 ? 0.091 -5.453 3.233 1.00 98.44 178 SER A CA 1
ATOM 1417 C C . SER A 1 178 ? -0.755 -4.211 3.512 1.00 98.44 178 SER A C 1
ATOM 1419 O O . SER A 1 178 ? -0.269 -3.094 3.361 1.00 98.44 178 SER A O 1
ATOM 1421 N N . ASP A 1 179 ? -2.012 -4.420 3.884 1.00 98.69 179 ASP A N 1
ATOM 1422 C CA . ASP A 1 179 ? -2.994 -3.368 4.146 1.00 98.69 179 ASP A CA 1
ATOM 1423 C C . ASP A 1 179 ? -3.986 -3.920 5.175 1.00 98.69 179 ASP A C 1
ATOM 1425 O O . ASP A 1 179 ? -4.544 -5.013 4.994 1.00 98.69 179 ASP A O 1
ATOM 1429 N N . MET A 1 180 ? -4.104 -3.243 6.314 1.00 98.19 180 MET A N 1
ATOM 1430 C CA . MET A 1 180 ? -4.928 -3.697 7.421 1.00 98.19 180 MET A CA 1
ATOM 1431 C C . MET A 1 180 ? -5.443 -2.532 8.259 1.00 98.19 180 MET A C 1
ATOM 1433 O O . MET A 1 180 ? -4.674 -1.800 8.874 1.00 98.19 180 MET A O 1
ATOM 1437 N N . THR A 1 181 ? -6.759 -2.523 8.465 1.00 98.69 181 THR A N 1
ATOM 1438 C CA . THR A 1 181 ? -7.411 -1.671 9.464 1.00 98.69 181 THR A CA 1
ATOM 1439 C C . THR A 1 181 ? -7.820 -2.459 10.716 1.00 98.69 181 THR A C 1
ATOM 1441 O O . THR A 1 181 ? -8.374 -3.566 10.624 1.00 98.69 181 THR A O 1
ATOM 1444 N N . ARG A 1 182 ? -7.603 -1.905 11.915 1.00 98.50 182 ARG A N 1
ATOM 1445 C CA . ARG A 1 182 ? -8.122 -2.421 13.198 1.00 98.50 182 ARG A CA 1
ATOM 1446 C C . ARG A 1 182 ? -8.624 -1.289 14.086 1.00 98.50 182 ARG A C 1
ATOM 1448 O O . ARG A 1 182 ? -7.988 -0.247 14.169 1.00 98.50 182 ARG A O 1
ATOM 1455 N N . CYS A 1 183 ? -9.719 -1.544 14.805 1.00 98.38 183 CYS A N 1
ATOM 1456 C CA . CYS A 1 183 ? -10.260 -0.617 15.797 1.00 98.38 183 CYS A CA 1
ATOM 1457 C C . CYS A 1 183 ? -10.202 -1.231 17.198 1.00 98.38 183 CYS A C 1
ATOM 1459 O O . CYS A 1 183 ? -10.678 -2.355 17.383 1.00 98.38 183 CYS A O 1
ATOM 1461 N N . LEU A 1 184 ? -9.646 -0.507 18.172 1.00 98.25 184 LEU A N 1
ATOM 1462 C CA . LEU A 1 184 ? -9.472 -0.962 19.556 1.00 98.25 184 LEU A CA 1
ATOM 1463 C C . LEU A 1 184 ? -9.930 0.114 20.553 1.00 98.25 184 LEU A C 1
ATOM 1465 O O . LEU A 1 184 ? -9.752 1.297 20.282 1.00 98.25 184 LEU A O 1
ATOM 1469 N N . PRO A 1 185 ? -10.487 -0.256 21.717 1.00 98.62 185 PRO A N 1
ATOM 1470 C CA . PRO A 1 185 ? -10.701 0.695 22.799 1.00 98.62 185 PRO A CA 1
ATOM 1471 C C . PRO A 1 185 ? -9.343 1.060 23.410 1.00 98.62 185 PRO A C 1
ATOM 1473 O O . PRO A 1 185 ? -8.573 0.171 23.777 1.00 98.62 185 PRO A O 1
ATOM 1476 N N . VAL A 1 186 ? -9.049 2.352 23.551 1.00 98.75 186 VAL A N 1
ATOM 1477 C CA . VAL A 1 186 ? -7.749 2.845 24.048 1.00 98.75 186 VAL A CA 1
ATOM 1478 C C . VAL A 1 186 ? -7.438 2.324 25.457 1.00 98.75 186 VAL A C 1
ATOM 1480 O O . VAL A 1 186 ? -6.286 2.064 25.789 1.00 98.75 186 VAL A O 1
ATOM 1483 N N . ASN A 1 187 ? -8.465 2.112 26.279 1.00 98.38 187 ASN A N 1
ATOM 1484 C CA . ASN A 1 187 ? -8.350 1.574 27.638 1.00 98.38 187 ASN A CA 1
ATOM 1485 C C . ASN A 1 187 ? -8.493 0.042 27.731 1.00 98.38 187 ASN A C 1
ATOM 1487 O O . ASN A 1 187 ? -8.598 -0.509 28.825 1.00 98.38 187 ASN A O 1
ATOM 1491 N N . GLY A 1 188 ? -8.541 -0.657 26.594 1.00 98.00 188 GLY A N 1
ATOM 1492 C CA . GLY A 1 188 ? -8.645 -2.114 26.539 1.00 98.00 188 GLY A CA 1
ATOM 1493 C C . GLY A 1 188 ? -10.056 -2.683 26.736 1.00 98.00 188 GLY A C 1
ATOM 1494 O O . GLY A 1 188 ? -10.230 -3.899 26.627 1.00 98.00 188 GLY A O 1
ATOM 1495 N N . ARG A 1 189 ? -11.091 -1.858 26.964 1.00 98.31 189 ARG A N 1
ATOM 1496 C CA . ARG A 1 189 ? -12.475 -2.334 27.119 1.00 98.31 189 ARG A CA 1
ATOM 1497 C C . ARG A 1 189 ? -13.483 -1.485 26.348 1.00 98.31 189 ARG A C 1
ATOM 1499 O O . ARG A 1 189 ? -13.715 -0.326 26.655 1.00 98.31 189 ARG A O 1
ATOM 1506 N N . PHE A 1 190 ? -14.175 -2.118 25.401 1.00 98.75 190 PHE A N 1
ATOM 1507 C CA . PHE A 1 190 ? -15.305 -1.493 24.715 1.00 98.75 190 PHE A CA 1
ATOM 1508 C C . PHE A 1 190 ? -16.464 -1.225 25.678 1.00 98.75 190 PHE A C 1
ATOM 1510 O O . PHE A 1 190 ? -16.861 -2.125 26.430 1.00 98.75 190 PHE A O 1
ATOM 1517 N N . THR A 1 191 ? -17.064 -0.040 25.564 1.00 98.69 191 THR A N 1
ATOM 1518 C CA . THR A 1 191 ? -18.407 0.236 26.092 1.00 98.69 191 TH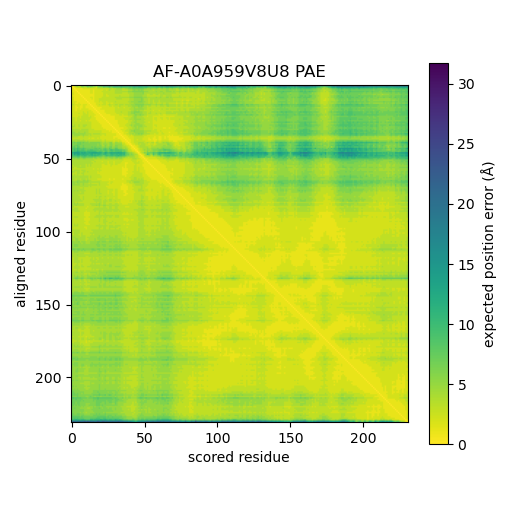R A CA 1
ATOM 1519 C C . THR A 1 191 ? -19.466 -0.537 25.305 1.00 98.69 191 THR A C 1
ATOM 1521 O O . THR A 1 191 ? -19.211 -1.006 24.191 1.00 98.69 191 THR A O 1
ATOM 1524 N N . ASP A 1 192 ? -20.682 -0.641 25.840 1.00 98.69 192 ASP A N 1
ATOM 1525 C CA . ASP A 1 192 ? -21.778 -1.333 25.150 1.00 98.69 192 ASP A CA 1
ATOM 1526 C C . ASP A 1 192 ? -22.092 -0.695 23.795 1.00 98.69 192 ASP A C 1
ATOM 1528 O O . ASP A 1 192 ? -22.268 -1.397 22.796 1.00 98.69 192 ASP A O 1
ATOM 1532 N N . ARG A 1 193 ? -22.064 0.644 23.717 1.00 98.44 193 ARG A N 1
ATOM 1533 C CA . ARG A 1 193 ? -22.295 1.352 22.455 1.00 98.44 193 ARG A CA 1
ATOM 1534 C C . ARG A 1 193 ? -21.182 1.094 21.439 1.00 98.44 193 ARG A C 1
ATOM 1536 O O . ARG A 1 193 ? -21.488 0.818 20.281 1.00 98.44 193 ARG A O 1
ATOM 1543 N N . GLN A 1 194 ? -19.915 1.148 21.851 1.00 98.69 194 GLN A N 1
ATOM 1544 C CA . GLN A 1 194 ? -18.786 0.866 20.955 1.00 98.69 194 GLN A CA 1
ATOM 1545 C C . GLN A 1 194 ? -18.803 -0.584 20.472 1.00 98.69 194 GLN A C 1
ATOM 1547 O O . GLN A 1 194 ? -18.618 -0.838 19.285 1.00 98.69 194 GLN A O 1
ATOM 1552 N N . ARG A 1 195 ? -19.084 -1.534 21.374 1.00 98.62 195 ARG A N 1
ATOM 1553 C CA . ARG A 1 195 ? -19.207 -2.958 21.047 1.00 98.62 195 ARG A CA 1
ATOM 1554 C C . ARG A 1 195 ? -20.327 -3.209 20.043 1.00 98.62 195 ARG A C 1
ATOM 1556 O O . ARG A 1 195 ? -20.131 -3.995 19.121 1.00 98.62 195 ARG A O 1
ATOM 1563 N N . ALA A 1 196 ? -21.474 -2.546 20.196 1.00 98.44 196 ALA A N 1
ATOM 1564 C CA . ALA A 1 196 ? -22.584 -2.664 19.254 1.00 98.44 196 ALA A CA 1
ATOM 1565 C C . ALA A 1 196 ? -22.174 -2.225 17.837 1.00 98.44 196 ALA A C 1
ATOM 1567 O O . ALA A 1 196 ? -22.407 -2.960 16.880 1.00 98.44 196 ALA A O 1
ATOM 1568 N N . VAL A 1 197 ? -21.501 -1.074 17.709 1.00 97.94 197 VAL A N 1
ATOM 1569 C CA . VAL A 1 197 ? -20.999 -0.579 16.413 1.00 97.94 197 VAL A CA 1
ATOM 1570 C C . VAL A 1 197 ? -19.921 -1.506 15.845 1.00 97.94 197 VAL A C 1
ATOM 1572 O O . VAL A 1 197 ? -20.002 -1.904 14.684 1.00 97.94 197 VAL A O 1
ATOM 1575 N N . TYR A 1 198 ? -18.950 -1.914 16.666 1.00 98.50 198 TYR A N 1
ATOM 1576 C CA . TYR A 1 198 ? -17.889 -2.838 16.261 1.00 98.50 198 TYR A CA 1
ATOM 1577 C C . TYR A 1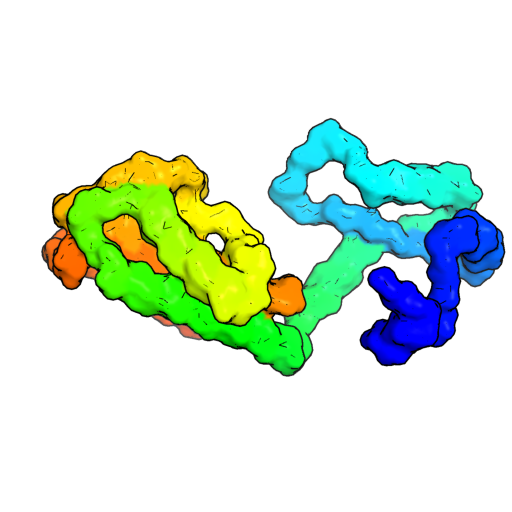 198 ? -18.460 -4.154 15.721 1.00 98.50 198 TYR A C 1
ATOM 1579 O O . TYR A 1 198 ? -18.070 -4.605 14.647 1.00 98.50 198 TYR A O 1
ATOM 1587 N N . ASN A 1 199 ? -19.421 -4.752 16.431 1.00 98.31 199 ASN A N 1
ATOM 1588 C CA . ASN A 1 199 ? -20.048 -6.005 16.020 1.00 98.31 199 ASN A CA 1
ATOM 1589 C C . ASN A 1 199 ? -20.872 -5.858 14.735 1.00 98.31 199 ASN A C 1
ATOM 1591 O O . ASN A 1 199 ? -20.870 -6.780 13.920 1.00 98.31 199 ASN A O 1
ATOM 1595 N N . ALA A 1 200 ? -21.532 -4.714 14.521 1.00 97.88 200 ALA A N 1
ATOM 1596 C CA . ALA A 1 200 ? -22.240 -4.441 13.272 1.00 97.88 200 ALA A CA 1
ATOM 1597 C C . ALA A 1 200 ? -21.273 -4.450 12.073 1.00 97.88 200 ALA A C 1
ATOM 1599 O O . ALA A 1 200 ? -21.501 -5.171 11.099 1.00 97.88 200 ALA A O 1
ATOM 1600 N N . VAL A 1 201 ? -20.141 -3.744 12.181 1.00 98.12 201 VAL A N 1
ATOM 1601 C CA . VAL A 1 201 ? -19.095 -3.722 11.141 1.00 98.12 201 VAL A CA 1
ATOM 1602 C C . VAL A 1 201 ? -18.437 -5.095 10.977 1.00 98.12 201 VAL A C 1
ATOM 1604 O O . VAL A 1 201 ? -18.240 -5.555 9.853 1.00 98.12 201 VAL A O 1
ATOM 1607 N N . LEU A 1 202 ? -18.135 -5.792 12.079 1.00 98.38 202 LEU A N 1
ATOM 1608 C CA . LEU A 1 202 ? -17.535 -7.128 12.049 1.00 98.38 202 LEU A CA 1
ATOM 1609 C C . LEU A 1 202 ? -18.437 -8.139 11.329 1.00 98.38 202 LEU A C 1
ATOM 1611 O O . LEU A 1 202 ? -17.934 -8.936 10.534 1.00 98.38 202 LEU A O 1
ATOM 1615 N N . ARG A 1 203 ? -19.756 -8.089 11.566 1.00 98.19 203 ARG A N 1
ATOM 1616 C CA . ARG A 1 203 ? -20.743 -8.909 10.848 1.00 98.19 203 ARG A CA 1
ATOM 1617 C C . ARG A 1 203 ? -20.666 -8.639 9.347 1.00 98.19 203 ARG A C 1
ATOM 1619 O O . ARG A 1 203 ? -20.449 -9.581 8.590 1.00 98.19 203 ARG A O 1
ATOM 1626 N N . VAL A 1 204 ? -20.758 -7.373 8.927 1.00 98.38 204 VAL A N 1
ATOM 1627 C CA . VAL A 1 204 ? -20.683 -6.993 7.502 1.00 98.38 204 VAL A CA 1
ATOM 1628 C C . VAL A 1 204 ? -19.377 -7.478 6.878 1.00 98.38 204 VAL A C 1
ATOM 1630 O O . VAL A 1 204 ? -19.408 -8.140 5.847 1.00 98.38 204 VAL A O 1
ATOM 1633 N N . LYS A 1 205 ? -18.229 -7.236 7.523 1.00 97.81 205 LYS A N 1
ATOM 1634 C CA . LYS A 1 205 ? -16.915 -7.687 7.041 1.00 97.81 205 LYS A CA 1
ATOM 1635 C C . LYS A 1 205 ? -16.866 -9.206 6.863 1.00 97.81 205 LYS A C 1
ATOM 1637 O O . LYS A 1 205 ? -16.336 -9.689 5.859 1.00 97.81 205 LYS A O 1
ATOM 1642 N N . ASN A 1 206 ? -17.375 -9.970 7.829 1.00 98.19 206 ASN A N 1
ATOM 1643 C CA . ASN A 1 206 ? -17.345 -11.431 7.778 1.00 98.19 206 ASN A CA 1
ATOM 1644 C C . ASN A 1 206 ? -18.265 -11.983 6.683 1.00 98.19 206 ASN A C 1
ATOM 1646 O O . ASN A 1 206 ? -17.847 -12.886 5.960 1.00 98.19 206 ASN A O 1
ATOM 1650 N N . GLU A 1 207 ? -19.466 -11.427 6.515 1.00 98.00 207 GLU A N 1
ATOM 1651 C CA . GLU A 1 207 ? -20.373 -11.827 5.433 1.00 98.00 207 GLU A CA 1
ATOM 1652 C C . GLU A 1 207 ? -19.832 -11.423 4.059 1.00 98.00 207 GLU A C 1
ATOM 1654 O O . GLU A 1 207 ? -19.782 -12.250 3.152 1.00 98.00 207 GLU A O 1
ATOM 1659 N N . ALA A 1 208 ? -19.311 -10.202 3.928 1.00 97.94 208 ALA A N 1
ATOM 1660 C CA . ALA A 1 208 ? -18.670 -9.726 2.709 1.00 97.94 208 ALA A CA 1
ATOM 1661 C C . ALA A 1 208 ? -17.510 -10.644 2.290 1.00 97.94 208 ALA A C 1
ATOM 1663 O O . ALA A 1 208 ? -17.432 -11.066 1.140 1.00 97.94 208 ALA A O 1
ATOM 1664 N N . THR A 1 209 ? -16.659 -11.063 3.233 1.00 97.75 209 THR A N 1
ATOM 1665 C CA . THR A 1 209 ? -15.526 -11.962 2.941 1.00 97.75 209 THR A CA 1
ATOM 1666 C C . THR A 1 209 ? -15.975 -13.264 2.260 1.00 97.75 209 THR A C 1
ATOM 1668 O O . THR A 1 209 ? -15.289 -13.750 1.363 1.00 97.75 209 THR A O 1
ATOM 1671 N N . LYS A 1 210 ? -17.144 -13.813 2.619 1.00 97.50 210 LYS A N 1
ATOM 1672 C CA . LYS A 1 210 ? -17.679 -15.051 2.020 1.00 97.50 210 LYS A CA 1
ATOM 1673 C C . LYS A 1 210 ? -18.094 -14.881 0.554 1.00 97.50 210 LYS A C 1
ATOM 1675 O O . LYS A 1 210 ? -18.155 -15.866 -0.180 1.00 97.50 210 LYS A O 1
ATOM 1680 N N . LEU A 1 211 ? -18.379 -13.652 0.118 1.00 97.38 211 LEU A N 1
ATOM 1681 C CA . LEU A 1 211 ? -18.771 -13.340 -1.260 1.00 97.38 211 LEU A CA 1
ATOM 1682 C C . LEU A 1 211 ? -17.574 -13.334 -2.228 1.00 97.38 211 LEU A C 1
ATOM 1684 O O . LEU A 1 211 ? -17.764 -13.430 -3.443 1.00 97.38 211 LEU A O 1
ATOM 1688 N N . LEU A 1 212 ? -16.342 -13.236 -1.716 1.00 96.50 212 LEU A N 1
ATOM 1689 C CA . LEU A 1 212 ? -15.115 -13.166 -2.511 1.00 96.50 212 LEU A CA 1
ATOM 1690 C C . LEU A 1 212 ? -14.688 -14.559 -2.999 1.00 96.50 212 LEU A C 1
ATOM 1692 O O . LEU A 1 212 ? -13.861 -15.237 -2.393 1.00 96.50 212 LEU A O 1
ATOM 1696 N N . ARG A 1 213 ? -15.252 -14.976 -4.135 1.00 96.62 213 ARG A N 1
ATOM 1697 C CA . ARG A 1 213 ? -14.955 -16.244 -4.817 1.00 96.62 213 ARG A CA 1
ATOM 1698 C C . ARG A 1 213 ? -14.801 -16.039 -6.330 1.00 96.62 213 ARG A C 1
ATOM 1700 O O . ARG A 1 213 ? -15.273 -15.025 -6.850 1.00 96.62 213 ARG A O 1
ATOM 1707 N N . PRO A 1 214 ? -14.166 -16.975 -7.063 1.00 97.19 214 PRO A N 1
ATOM 1708 C CA . PRO A 1 214 ? -14.108 -16.907 -8.521 1.00 97.19 214 PRO A CA 1
ATOM 1709 C C . PRO A 1 214 ? -15.502 -16.719 -9.138 1.00 97.19 214 PRO A C 1
ATOM 1711 O O . PRO A 1 214 ? -16.450 -17.400 -8.754 1.00 97.19 214 PRO A O 1
ATOM 1714 N N . GLY A 1 215 ? -15.615 -15.783 -10.083 1.00 96.62 215 GLY A N 1
ATOM 1715 C CA . GLY A 1 215 ? -16.877 -15.420 -10.737 1.00 96.62 215 GLY A CA 1
ATOM 1716 C C . GLY A 1 215 ? -17.616 -14.234 -10.106 1.00 96.62 215 GLY A C 1
ATOM 1717 O O . GLY A 1 215 ? -18.458 -13.643 -10.774 1.00 96.62 215 GLY A O 1
ATOM 1718 N N . THR A 1 216 ? -17.286 -13.829 -8.875 1.00 97.06 216 THR A N 1
ATOM 1719 C CA . THR A 1 216 ? -17.873 -12.624 -8.270 1.00 97.06 216 THR A CA 1
ATOM 1720 C C . THR A 1 216 ? -17.299 -11.360 -8.915 1.00 97.06 216 THR A C 1
ATOM 1722 O O . THR A 1 216 ? -16.085 -11.144 -8.911 1.00 97.06 216 THR A O 1
ATOM 1725 N N . MET A 1 217 ? -18.173 -10.493 -9.427 1.00 97.31 217 MET A N 1
ATOM 1726 C CA . MET A 1 217 ? -17.797 -9.179 -9.951 1.00 97.31 217 MET A CA 1
ATOM 1727 C C . MET A 1 217 ? -17.765 -8.138 -8.830 1.00 97.31 217 MET A C 1
ATOM 1729 O O . MET A 1 217 ? -18.663 -8.092 -7.992 1.00 97.31 217 MET A O 1
ATOM 1733 N N . LEU A 1 218 ? -16.760 -7.255 -8.840 1.00 95.44 218 LEU A N 1
ATOM 1734 C CA . LEU A 1 218 ? -16.580 -6.239 -7.792 1.00 95.44 218 LEU A CA 1
ATOM 1735 C C . LEU A 1 218 ? -17.788 -5.294 -7.661 1.00 95.44 218 LEU A C 1
ATOM 1737 O O . LEU A 1 218 ? -18.162 -4.910 -6.558 1.00 95.44 218 LEU A O 1
ATOM 1741 N N . ALA A 1 219 ? -18.418 -4.941 -8.785 1.00 96.94 219 ALA A N 1
ATOM 1742 C CA . ALA A 1 219 ? -19.597 -4.079 -8.789 1.00 96.94 219 ALA A CA 1
ATOM 1743 C C . ALA A 1 219 ? -20.793 -4.725 -8.070 1.00 96.94 219 ALA A C 1
ATOM 1745 O O . ALA A 1 219 ? -21.484 -4.050 -7.309 1.00 96.94 219 ALA A O 1
ATOM 1746 N N . ASP A 1 220 ? -21.017 -6.024 -8.277 1.00 97.38 220 ASP A N 1
ATOM 1747 C CA . ASP A 1 220 ? -22.104 -6.755 -7.621 1.00 97.38 220 ASP A CA 1
ATOM 1748 C C . ASP A 1 220 ? -21.769 -7.027 -6.156 1.00 97.38 220 ASP A C 1
ATOM 1750 O O . ASP A 1 220 ? -22.615 -6.838 -5.288 1.00 97.38 220 ASP A O 1
ATOM 1754 N N . TYR A 1 221 ? -20.505 -7.346 -5.862 1.00 97.88 221 TYR A N 1
ATOM 1755 C CA . TYR A 1 221 ? -19.993 -7.426 -4.497 1.00 97.88 221 TYR A CA 1
ATOM 1756 C C . TYR A 1 221 ? -20.299 -6.151 -3.696 1.00 97.88 221 TYR A C 1
ATOM 1758 O O . TYR A 1 221 ? -20.864 -6.241 -2.611 1.00 97.88 221 TYR A O 1
ATOM 1766 N N . HIS A 1 222 ? -20.006 -4.961 -4.235 1.00 97.12 222 HIS A N 1
ATOM 1767 C CA . HIS A 1 222 ? -20.300 -3.700 -3.543 1.00 97.12 222 HIS A CA 1
ATOM 1768 C C . HIS A 1 222 ? -21.799 -3.486 -3.295 1.00 97.12 222 HIS A C 1
ATOM 1770 O O . HIS A 1 222 ? -22.167 -3.013 -2.222 1.00 97.12 222 HIS A O 1
ATOM 1776 N N . LYS A 1 223 ? -22.669 -3.856 -4.246 1.00 97.56 223 LYS A N 1
ATOM 1777 C CA . LYS A 1 223 ? -24.127 -3.771 -4.057 1.00 97.56 223 LYS A CA 1
ATOM 1778 C C . LYS A 1 223 ? -24.603 -4.684 -2.929 1.00 97.56 223 LYS A C 1
ATOM 1780 O O . LYS A 1 223 ? -25.384 -4.248 -2.089 1.00 97.56 223 LYS A O 1
ATOM 1785 N N . GLU A 1 224 ? -24.126 -5.927 -2.891 1.00 97.25 224 GLU A N 1
ATOM 1786 C CA . GLU A 1 224 ? -24.495 -6.875 -1.834 1.00 97.25 224 GLU A CA 1
ATOM 1787 C C . GLU A 1 224 ? -23.969 -6.435 -0.463 1.00 97.25 224 GLU A C 1
ATOM 1789 O O . GLU A 1 224 ? -24.694 -6.509 0.526 1.00 97.25 224 GLU A O 1
ATOM 1794 N N . VAL A 1 225 ? -22.748 -5.894 -0.396 1.00 97.81 225 VAL A N 1
ATOM 1795 C CA . VAL A 1 225 ? -22.215 -5.311 0.845 1.00 97.81 225 VAL A CA 1
ATOM 1796 C C . VAL A 1 225 ? -23.049 -4.115 1.311 1.00 97.81 225 VAL A C 1
ATOM 1798 O O . VAL A 1 225 ? -23.305 -4.004 2.507 1.00 97.81 225 VAL A O 1
ATOM 1801 N N . GLY A 1 226 ? -23.531 -3.268 0.395 1.00 97.50 226 GLY A N 1
ATOM 1802 C CA . GLY A 1 226 ? -24.451 -2.174 0.725 1.00 97.50 226 GLY A CA 1
ATOM 1803 C C . GLY A 1 226 ? -25.725 -2.669 1.416 1.00 97.50 226 GLY A C 1
ATOM 1804 O O . GLY A 1 226 ? -26.077 -2.170 2.479 1.00 97.50 226 GLY A O 1
ATOM 1805 N N . LYS A 1 227 ? -26.347 -3.736 0.898 1.00 97.19 227 LYS A N 1
ATOM 1806 C CA . LYS A 1 227 ? -27.520 -4.360 1.540 1.00 97.19 227 LYS A CA 1
ATOM 1807 C C . LYS A 1 227 ? -27.203 -4.901 2.938 1.00 97.19 227 LYS A C 1
ATOM 1809 O O . LYS A 1 227 ? -28.005 -4.752 3.853 1.00 97.19 227 LYS A O 1
ATOM 1814 N N . LEU A 1 228 ? -26.028 -5.513 3.123 1.00 96.69 228 LEU A N 1
ATOM 1815 C CA . LEU A 1 228 ? -25.590 -6.014 4.435 1.00 96.69 228 LEU A CA 1
ATOM 1816 C C . LEU A 1 228 ? -25.418 -4.889 5.467 1.00 96.69 228 LEU A C 1
ATOM 1818 O O . LEU A 1 228 ? -25.623 -5.126 6.658 1.00 96.69 228 LEU A O 1
ATOM 1822 N N . MET A 1 229 ? -25.037 -3.685 5.030 1.00 95.81 229 MET A N 1
ATOM 1823 C CA . MET A 1 229 ? -24.904 -2.513 5.904 1.00 95.81 229 MET A CA 1
ATOM 1824 C C . MET A 1 229 ? -26.255 -1.965 6.388 1.00 95.81 229 MET A C 1
ATOM 1826 O O . MET A 1 229 ? -26.291 -1.340 7.444 1.00 95.81 229 MET A O 1
ATOM 1830 N N . GLU A 1 230 ? -27.337 -2.196 5.640 1.00 93.81 230 GLU A N 1
ATOM 1831 C CA . GLU A 1 230 ? -28.699 -1.739 5.969 1.00 93.81 230 GLU A CA 1
ATOM 1832 C C . GLU A 1 230 ? -29.478 -2.721 6.867 1.00 93.81 230 GLU A C 1
ATOM 1834 O O . GLU A 1 230 ? -30.463 -2.332 7.495 1.00 93.81 230 GLU A O 1
ATOM 1839 N N . SER A 1 23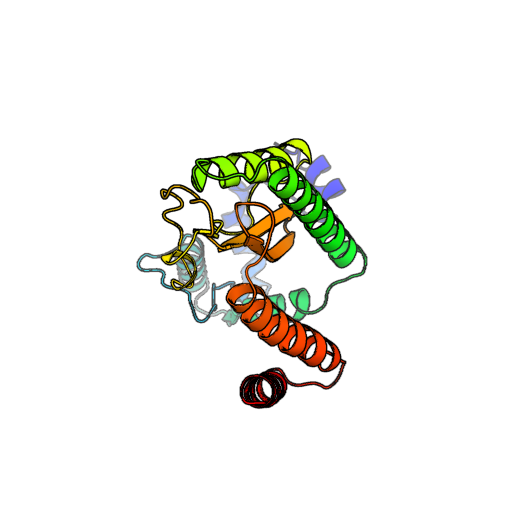1 ? -29.048 -3.989 6.919 1.00 77.69 231 SER A N 1
ATOM 1840 C CA . SER A 1 231 ? -29.605 -5.050 7.788 1.00 77.69 231 SER A CA 1
ATOM 1841 C C . SER A 1 231 ? -29.063 -5.026 9.216 1.00 77.69 231 SER A C 1
ATOM 1843 O O . SER A 1 231 ? -29.466 -5.873 10.046 1.00 77.69 231 SER A O 1
#

Radius of gyration: 23.78 Å; Cα contacts (8 Å, |Δi|>4): 281; chains: 1; bounding box: 58×37×66 Å

Secondary structure (DSSP, 8-state):
---HHHHHHHH--S----GGGHHHHHHHHGGG-SEEEE-----TT----S--HHHHHHHHHHHH-TTSEEEESHHHHHHHHHS--HHHHHHHHHHHHHHHHHHHHHHHH--TT-BHHHHHHHHHHHHHHTT--SBSSPPEEEEGGGGGSTT-----SB--TTPEEEEEE-BEETTEE--EEEEEETTS---HHHHHHHHHHHHHHHHHHHH-STT--HHHHHHHHHHHHH-

Mean predicted aligned error: 3.9 Å

pLDDT: mean 96.64, std 3.28, range [73.94, 98.88]